Protein AF-A0A256WJE0-F1 (afdb_monomer)

Sequence (231 aa):
MKIINPLYDLAFKYLMANERLAKRALSVLLDQEILELSIGQQETLLSDEKRGLTLFRLDFKAIIKEADGTSKKVLIELQKSKYDMKSFFIEHLTHQSHIIQLRRLPELRQTRLEQFLSLFNQAWITSDKFILDLQDIPAEFKDMAKYLQGPTMDDDFRRRLEAEDELDTIFDKQEEKYLKQIEVAQQKEKEATKRETDLAIKFALRLRKLGFNLKDIAKETDLEIEVLKIL

Structure (mmCIF, N/CA/C/O backbon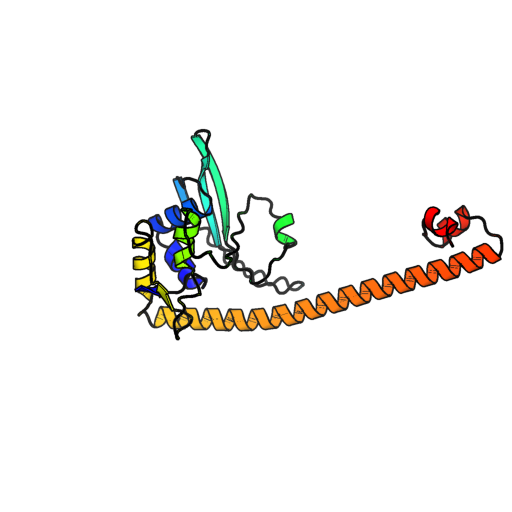e):
data_AF-A0A256WJE0-F1
#
_entry.id   AF-A0A256WJE0-F1
#
loop_
_atom_site.group_PDB
_atom_site.id
_atom_site.type_symbol
_atom_site.label_atom_id
_atom_site.label_alt_id
_atom_site.label_comp_id
_atom_site.label_asym_id
_atom_site.label_entity_id
_atom_site.label_seq_id
_atom_site.pdbx_PDB_ins_code
_atom_site.Cartn_x
_atom_site.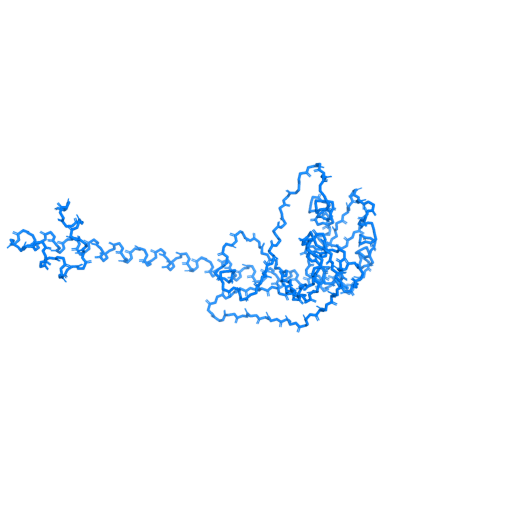Cartn_y
_atom_site.Cartn_z
_atom_site.occupancy
_atom_site.B_iso_or_equiv
_atom_site.auth_seq_id
_atom_site.auth_comp_id
_atom_site.auth_asym_id
_atom_site.auth_atom_id
_atom_site.pdbx_PDB_model_num
ATOM 1 N N . MET A 1 1 ? 3.894 -12.150 -19.246 1.00 93.56 1 MET A N 1
ATOM 2 C CA . MET A 1 1 ? 5.253 -11.609 -19.009 1.00 93.56 1 MET A CA 1
ATOM 3 C C . MET A 1 1 ? 5.483 -11.599 -17.517 1.00 93.56 1 MET A C 1
ATOM 5 O O . MET A 1 1 ? 4.696 -10.992 -16.802 1.00 93.56 1 MET A O 1
ATOM 9 N N . LYS A 1 2 ? 6.557 -12.253 -17.067 1.00 95.62 2 LYS A N 1
ATOM 10 C CA . LYS A 1 2 ? 6.865 -12.380 -15.642 1.00 95.62 2 LYS A CA 1
ATOM 11 C C . LYS A 1 2 ? 7.524 -11.116 -15.106 1.00 95.62 2 LYS A C 1
ATOM 13 O O . LYS A 1 2 ? 8.508 -10.661 -15.686 1.00 95.62 2 LYS A O 1
ATOM 18 N N . ILE A 1 3 ? 6.984 -10.586 -14.018 1.00 95.81 3 ILE A N 1
ATOM 19 C CA . ILE A 1 3 ? 7.516 -9.436 -13.284 1.00 95.81 3 ILE A CA 1
ATOM 20 C C . ILE A 1 3 ? 7.550 -9.748 -11.790 1.00 95.81 3 ILE A C 1
ATOM 22 O O . ILE A 1 3 ? 6.774 -10.587 -11.329 1.00 95.81 3 ILE A O 1
ATOM 26 N N . ILE A 1 4 ? 8.412 -9.067 -11.031 1.00 93.56 4 ILE A N 1
ATOM 27 C CA . ILE A 1 4 ? 8.298 -9.090 -9.568 1.00 93.56 4 ILE A CA 1
ATOM 28 C C . ILE A 1 4 ? 6.969 -8.454 -9.158 1.00 93.56 4 ILE A C 1
ATOM 30 O O . ILE A 1 4 ? 6.541 -7.474 -9.768 1.00 93.56 4 ILE A O 1
ATOM 34 N N . ASN A 1 5 ? 6.311 -9.021 -8.153 1.00 88.19 5 ASN A N 1
ATOM 35 C CA . ASN A 1 5 ? 5.003 -8.585 -7.690 1.00 88.19 5 ASN A CA 1
ATOM 36 C C . ASN A 1 5 ? 5.134 -7.236 -6.960 1.00 88.19 5 ASN A C 1
ATOM 38 O O . ASN A 1 5 ? 5.632 -7.210 -5.833 1.00 88.19 5 ASN A O 1
ATOM 42 N N . PRO A 1 6 ? 4.674 -6.115 -7.551 1.00 86.31 6 PRO A N 1
ATOM 43 C CA . PRO A 1 6 ? 4.867 -4.784 -6.981 1.00 86.31 6 PRO A CA 1
ATOM 44 C C . PRO A 1 6 ? 3.959 -4.511 -5.770 1.00 86.31 6 PRO A C 1
ATOM 46 O O . PRO A 1 6 ? 3.940 -3.393 -5.268 1.00 86.31 6 PRO A O 1
ATOM 49 N N . LEU A 1 7 ? 3.202 -5.509 -5.297 1.00 78.69 7 LEU A N 1
ATOM 50 C CA . LEU A 1 7 ? 2.490 -5.458 -4.017 1.00 78.69 7 LEU A CA 1
ATOM 51 C C . LEU A 1 7 ? 3.437 -5.604 -2.808 1.00 78.69 7 LEU A C 1
ATOM 53 O O . LEU A 1 7 ? 3.074 -5.212 -1.697 1.00 78.69 7 LEU A O 1
ATOM 57 N N . TYR A 1 8 ? 4.635 -6.155 -3.020 1.00 78.62 8 TYR A N 1
ATOM 58 C CA . TYR A 1 8 ? 5.706 -6.194 -2.023 1.00 78.62 8 TYR A CA 1
ATOM 59 C C . TYR A 1 8 ? 6.467 -4.865 -1.995 1.00 78.62 8 TYR A C 1
ATOM 61 O O . TYR A 1 8 ? 6.741 -4.277 -3.045 1.00 78.62 8 TYR A O 1
ATOM 69 N N . ASP A 1 9 ? 6.820 -4.403 -0.799 1.00 73.25 9 ASP A N 1
ATOM 70 C CA . ASP A 1 9 ? 7.474 -3.118 -0.560 1.00 73.25 9 ASP A CA 1
ATOM 71 C C . ASP A 1 9 ? 8.809 -3.037 -1.298 1.00 73.25 9 ASP A C 1
ATOM 73 O O . ASP A 1 9 ? 9.069 -2.062 -2.003 1.00 73.25 9 ASP A O 1
ATOM 77 N N . LEU A 1 10 ? 9.627 -4.091 -1.252 1.00 81.00 10 LEU A N 1
ATOM 78 C CA . LEU A 1 10 ? 10.903 -4.107 -1.961 1.00 81.00 10 LEU A CA 1
ATOM 79 C C . LEU A 1 10 ? 10.729 -3.993 -3.485 1.00 81.00 10 LEU A C 1
ATOM 81 O O . LEU A 1 10 ? 11.474 -3.267 -4.148 1.00 81.00 10 LEU A O 1
ATOM 85 N N . ALA A 1 11 ? 9.734 -4.678 -4.050 1.00 85.75 11 ALA A N 1
ATOM 86 C CA . ALA A 1 11 ? 9.425 -4.616 -5.478 1.00 85.75 11 ALA A CA 1
ATOM 87 C C . ALA A 1 11 ? 8.897 -3.237 -5.895 1.00 85.75 11 ALA A C 1
ATOM 89 O O . ALA A 1 11 ? 9.270 -2.705 -6.946 1.00 85.75 11 ALA A O 1
ATOM 90 N N . PHE A 1 12 ? 8.072 -2.625 -5.049 1.00 84.19 12 PHE A N 1
ATOM 91 C CA . PHE A 1 12 ? 7.570 -1.280 -5.267 1.00 84.19 12 PHE A CA 1
ATOM 92 C C . PHE A 1 12 ? 8.682 -0.223 -5.143 1.00 84.19 12 PHE A C 1
ATOM 94 O O . PHE A 1 12 ? 8.841 0.617 -6.030 1.00 84.19 12 PHE A O 1
ATOM 101 N N . LYS A 1 13 ? 9.527 -0.309 -4.108 1.00 80.44 13 LYS A N 1
ATOM 102 C CA . LYS A 1 13 ? 10.739 0.512 -3.939 1.00 80.44 13 LYS A CA 1
ATOM 103 C C . LYS A 1 13 ? 11.651 0.409 -5.153 1.00 80.44 13 LYS A C 1
ATOM 105 O O . LYS A 1 13 ? 12.162 1.425 -5.618 1.00 80.44 13 LYS A O 1
ATOM 110 N N . TYR A 1 14 ? 11.814 -0.794 -5.704 1.00 87.75 14 TYR A N 1
ATOM 111 C CA . TYR A 1 14 ? 12.593 -0.997 -6.918 1.00 87.75 14 TYR A CA 1
ATOM 112 C C . TYR A 1 14 ? 12.033 -0.183 -8.091 1.00 87.75 14 TYR A C 1
ATOM 114 O O . TYR A 1 14 ? 12.800 0.560 -8.703 1.00 87.75 14 TYR A O 1
ATOM 122 N N . LEU A 1 15 ? 10.715 -0.243 -8.354 1.00 88.56 15 LEU A N 1
ATOM 123 C CA . LEU A 1 15 ? 10.041 0.584 -9.371 1.00 88.56 15 LEU A CA 1
ATOM 124 C C . LEU A 1 15 ? 10.283 2.082 -9.142 1.00 88.56 15 LEU A C 1
ATOM 126 O O . LEU A 1 15 ? 10.633 2.804 -10.078 1.00 88.56 15 LEU A O 1
ATOM 130 N N . MET A 1 16 ? 10.120 2.528 -7.897 1.00 84.19 16 MET A N 1
ATOM 131 C CA . MET A 1 16 ? 10.227 3.933 -7.504 1.00 84.19 16 MET A CA 1
ATOM 132 C C . MET A 1 16 ? 11.665 4.467 -7.490 1.00 84.19 16 MET A C 1
ATOM 134 O O . MET A 1 16 ? 11.863 5.679 -7.554 1.00 84.19 16 MET A O 1
ATOM 138 N N . ALA A 1 17 ? 12.675 3.593 -7.467 1.00 86.62 17 ALA A N 1
ATOM 139 C CA . ALA A 1 17 ? 14.080 3.988 -7.561 1.00 86.62 17 ALA A CA 1
ATOM 140 C C . ALA A 1 17 ? 14.440 4.572 -8.940 1.00 86.62 17 ALA A C 1
ATOM 142 O O . ALA A 1 17 ? 15.417 5.308 -9.072 1.00 86.62 17 ALA A O 1
ATOM 143 N N . ASN A 1 18 ? 13.653 4.271 -9.979 1.00 91.38 18 ASN A N 1
ATOM 144 C CA . ASN A 1 18 ? 13.814 4.882 -11.291 1.00 91.38 18 ASN A CA 1
ATOM 145 C C . ASN A 1 18 ? 12.981 6.165 -11.379 1.00 91.38 18 ASN A C 1
ATOM 147 O O . ASN A 1 18 ? 11.768 6.096 -11.566 1.00 91.38 18 ASN A O 1
ATOM 151 N N . GLU A 1 19 ? 13.627 7.334 -11.313 1.00 88.50 19 GLU A N 1
ATOM 152 C CA . GLU A 1 19 ? 12.946 8.641 -11.273 1.00 88.50 19 GLU A CA 1
ATOM 153 C C . GLU A 1 19 ? 11.922 8.824 -12.408 1.00 88.50 19 GLU A C 1
ATOM 155 O O . GLU A 1 19 ? 10.807 9.299 -12.180 1.00 88.50 19 GLU A O 1
ATOM 160 N N . ARG A 1 20 ? 12.262 8.400 -13.633 1.00 92.12 20 ARG A N 1
ATOM 161 C CA . ARG A 1 20 ? 11.373 8.526 -14.797 1.00 92.12 20 ARG A CA 1
ATOM 162 C C . ARG A 1 20 ? 10.102 7.697 -14.623 1.00 92.12 20 ARG A C 1
ATOM 164 O O . ARG A 1 20 ? 9.013 8.161 -14.958 1.00 92.12 20 ARG A O 1
ATOM 171 N N . LEU A 1 21 ? 10.238 6.463 -14.140 1.00 93.06 21 LEU A N 1
ATOM 172 C CA . LEU A 1 21 ? 9.099 5.573 -13.910 1.00 93.06 21 LEU A CA 1
ATOM 173 C C . LEU A 1 21 ? 8.299 6.015 -12.684 1.00 93.06 21 LEU A C 1
ATOM 175 O O . LEU A 1 21 ? 7.075 6.033 -12.746 1.00 93.06 21 LEU A O 1
ATOM 179 N N . ALA A 1 22 ? 8.974 6.462 -11.628 1.00 87.31 22 ALA A N 1
ATOM 180 C CA . ALA A 1 22 ? 8.367 6.964 -10.404 1.00 87.31 22 ALA A CA 1
ATOM 181 C C . ALA A 1 22 ? 7.483 8.193 -10.656 1.00 87.31 22 ALA A C 1
ATOM 183 O O 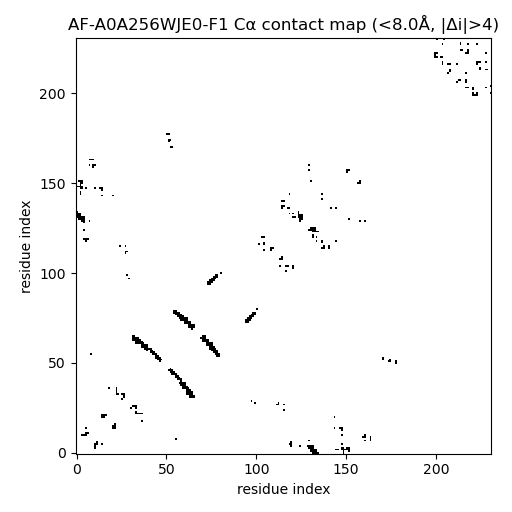. ALA A 1 22 ? 6.320 8.198 -10.260 1.00 87.31 22 ALA A O 1
ATOM 184 N N . LYS A 1 23 ? 7.976 9.204 -11.393 1.00 88.19 23 LYS A N 1
ATOM 185 C CA . LYS A 1 23 ? 7.169 10.378 -11.784 1.00 88.19 23 LYS A CA 1
ATOM 186 C C . LYS A 1 23 ? 5.918 9.972 -12.555 1.00 88.19 23 LYS A C 1
ATOM 188 O O . LYS A 1 23 ? 4.840 10.500 -12.305 1.00 88.19 23 LYS A O 1
ATOM 193 N N . ARG A 1 24 ? 6.045 9.013 -13.475 1.00 90.62 24 ARG A N 1
ATOM 194 C CA . ARG A 1 24 ? 4.912 8.517 -14.266 1.00 90.62 24 ARG A CA 1
ATOM 195 C C . ARG A 1 24 ? 3.916 7.724 -13.424 1.00 90.62 24 ARG A C 1
ATOM 197 O O . ARG A 1 24 ? 2.722 7.938 -13.579 1.00 90.62 24 ARG A O 1
ATOM 204 N N . ALA A 1 25 ? 4.389 6.852 -12.538 1.00 85.81 25 ALA A N 1
ATOM 205 C CA . ALA A 1 25 ? 3.539 6.098 -11.623 1.00 85.81 25 ALA A CA 1
ATOM 206 C C . ALA A 1 25 ? 2.755 7.052 -10.711 1.00 85.81 25 ALA A C 1
ATOM 208 O O . ALA A 1 25 ? 1.530 7.005 -10.683 1.00 85.81 25 ALA A O 1
ATOM 209 N N . LEU A 1 26 ? 3.440 7.994 -10.057 1.00 81.88 26 LEU A N 1
ATOM 210 C CA . LEU A 1 26 ? 2.807 8.995 -9.193 1.00 81.88 26 LEU A CA 1
ATOM 211 C C . LEU A 1 26 ? 1.867 9.923 -9.961 1.00 81.88 26 LEU A C 1
ATOM 213 O O . LEU A 1 26 ? 0.813 10.270 -9.443 1.00 81.88 26 LEU A O 1
ATOM 217 N N . SER A 1 27 ? 2.199 10.277 -11.204 1.00 83.88 27 SER A N 1
ATOM 218 C CA . SER A 1 27 ? 1.307 11.066 -12.056 1.00 83.88 27 SER A CA 1
ATOM 219 C C . SER A 1 27 ? -0.027 10.365 -12.300 1.00 83.88 27 SER A C 1
ATOM 221 O O . SER A 1 27 ? -1.068 11.010 -12.271 1.00 83.88 27 SER A O 1
ATOM 223 N N . VAL A 1 28 ? -0.005 9.047 -12.515 1.00 83.19 28 VAL A N 1
ATOM 224 C CA . VAL A 1 28 ? -1.229 8.255 -12.692 1.00 83.19 28 VAL A CA 1
ATOM 225 C C . VAL A 1 28 ? -1.986 8.095 -11.378 1.00 83.19 28 VAL A C 1
ATOM 227 O O . VAL A 1 28 ? -3.208 8.184 -11.365 1.00 83.19 28 VAL A O 1
ATOM 230 N N . LEU A 1 29 ? -1.268 7.870 -10.278 1.00 75.50 29 LEU A N 1
ATOM 231 C CA . LEU A 1 29 ? -1.854 7.688 -8.952 1.00 75.50 29 LEU A CA 1
ATOM 232 C C . LEU A 1 29 ? -2.518 8.963 -8.408 1.00 75.50 29 LEU A C 1
ATOM 234 O O . LEU A 1 29 ? -3.527 8.869 -7.716 1.00 75.50 29 LEU A O 1
ATOM 238 N N . LEU A 1 30 ? -1.954 10.134 -8.712 1.00 71.38 30 LEU A N 1
ATOM 239 C CA . LEU A 1 30 ? -2.478 11.434 -8.288 1.00 71.38 30 LEU A CA 1
ATOM 240 C C . LEU A 1 30 ? -3.390 12.094 -9.323 1.00 71.38 30 LEU A C 1
ATOM 242 O O . LEU A 1 30 ? -4.033 13.085 -8.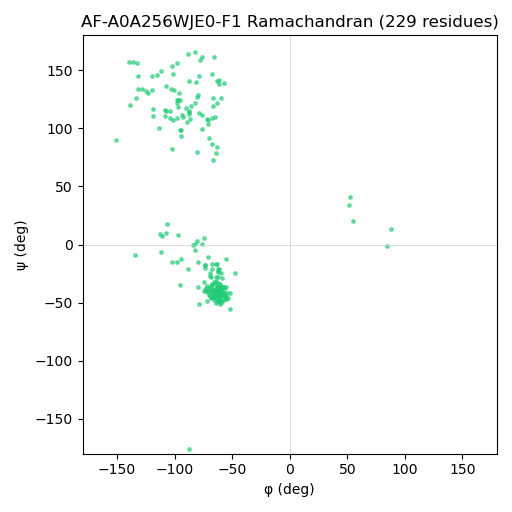999 1.00 71.38 30 LEU A O 1
ATOM 246 N N . ASP A 1 31 ? -3.411 11.586 -10.556 1.00 76.31 31 ASP A N 1
ATOM 247 C CA . ASP A 1 31 ? -4.023 12.247 -11.713 1.00 76.31 31 ASP A CA 1
ATOM 248 C C . ASP A 1 31 ? -3.526 13.698 -11.903 1.00 76.31 31 ASP A C 1
ATOM 250 O O . ASP A 1 31 ? -4.289 14.626 -12.161 1.00 76.31 31 ASP A O 1
ATOM 254 N N . GLN A 1 32 ? -2.219 13.915 -11.708 1.00 75.88 32 GLN A N 1
ATOM 255 C CA . GLN A 1 32 ? -1.551 15.224 -11.795 1.00 75.88 32 GLN A CA 1
ATOM 256 C C . GLN A 1 32 ? -0.184 15.093 -12.485 1.00 75.88 32 GLN A C 1
ATOM 258 O O . GLN A 1 32 ? 0.424 14.021 -12.505 1.00 75.88 32 GLN A O 1
ATOM 263 N N . GLU A 1 33 ? 0.342 16.178 -13.056 1.00 78.38 33 GLU A N 1
ATOM 264 C CA . GLU A 1 33 ? 1.696 16.192 -13.629 1.00 78.38 33 GLU A CA 1
ATOM 265 C C . GLU A 1 33 ? 2.743 16.382 -12.518 1.00 78.38 33 GLU A C 1
ATOM 267 O O . GLU A 1 33 ? 2.657 17.332 -11.738 1.00 78.38 33 GLU A O 1
ATOM 272 N N . ILE A 1 34 ? 3.743 15.493 -12.451 1.00 82.38 34 ILE A N 1
ATOM 273 C CA . ILE A 1 34 ? 4.856 15.585 -11.492 1.00 82.38 34 ILE A CA 1
ATOM 274 C C . ILE A 1 34 ? 6.035 16.312 -12.149 1.00 82.38 34 ILE A C 1
ATOM 276 O O . ILE A 1 34 ? 6.691 15.757 -13.032 1.00 82.38 34 ILE A O 1
ATOM 280 N N . LEU A 1 35 ? 6.339 17.525 -11.690 1.00 81.06 35 LEU A N 1
ATOM 281 C CA . LEU A 1 35 ? 7.455 18.339 -12.183 1.00 81.06 35 LEU A CA 1
ATOM 282 C C . LEU A 1 35 ? 8.786 17.871 -11.575 1.00 81.06 35 LEU A C 1
ATOM 284 O O . LEU A 1 35 ? 9.748 17.541 -12.275 1.00 81.06 35 LEU A O 1
ATOM 288 N N . GLU A 1 36 ? 8.815 17.755 -10.249 1.00 80.44 36 GLU A N 1
ATOM 289 C CA . GLU A 1 36 ? 9.988 17.329 -9.486 1.00 80.44 36 GLU A CA 1
ATOM 290 C C . GLU A 1 36 ? 9.603 16.243 -8.489 1.00 80.44 36 GLU A C 1
ATOM 292 O O . GLU A 1 36 ? 8.506 16.260 -7.928 1.00 80.44 36 GLU A O 1
ATOM 297 N N . LEU A 1 37 ? 10.515 15.299 -8.268 1.00 80.44 37 LEU A N 1
ATOM 298 C CA . LEU A 1 37 ? 10.342 14.216 -7.312 1.00 80.44 37 LEU A CA 1
ATOM 299 C C . LEU A 1 37 ? 11.611 14.084 -6.476 1.00 80.44 37 LEU A C 1
ATOM 301 O O . LEU A 1 37 ? 12.701 13.925 -7.015 1.00 80.44 37 LEU A O 1
ATOM 305 N N . SER A 1 38 ? 11.454 14.123 -5.158 1.00 72.69 38 SER A N 1
ATOM 306 C CA . SER A 1 38 ? 12.517 13.847 -4.196 1.00 72.69 38 SER A CA 1
ATOM 307 C C . SER A 1 38 ? 12.064 12.739 -3.252 1.00 72.69 38 SER A C 1
ATOM 309 O O . SER A 1 38 ? 10.942 12.762 -2.745 1.00 72.69 38 SER A O 1
ATOM 311 N N . ILE A 1 39 ? 12.928 11.747 -3.052 1.00 67.50 39 ILE A N 1
ATOM 312 C CA . ILE A 1 39 ? 12.668 10.617 -2.158 1.00 67.50 39 ILE A CA 1
ATOM 313 C C . ILE A 1 39 ? 13.129 11.038 -0.763 1.00 67.50 39 ILE A C 1
ATOM 315 O O . ILE A 1 39 ? 14.316 11.293 -0.555 1.00 67.50 39 ILE A O 1
ATOM 319 N N . GLY A 1 40 ? 12.197 11.152 0.182 1.00 58.06 40 GLY A N 1
ATOM 320 C CA . GLY A 1 40 ? 12.541 11.327 1.585 1.00 58.06 40 GLY A CA 1
ATOM 321 C C . GLY A 1 40 ? 12.936 9.972 2.156 1.00 58.06 40 GLY A C 1
ATOM 322 O O . GLY A 1 40 ? 12.101 9.078 2.244 1.00 58.06 40 GLY A O 1
ATOM 323 N N . GLN A 1 41 ? 14.202 9.778 2.526 1.00 50.69 41 GLN A N 1
ATOM 324 C CA . GLN A 1 41 ? 14.551 8.626 3.356 1.00 50.69 41 GLN A CA 1
ATOM 325 C C . GLN A 1 41 ? 13.990 8.856 4.760 1.00 50.69 41 GLN A C 1
ATOM 327 O O . GLN A 1 41 ? 14.529 9.665 5.512 1.00 50.69 41 GLN A O 1
ATOM 332 N N . GLN A 1 42 ? 12.930 8.135 5.117 1.00 49.12 42 GLN A N 1
ATOM 333 C CA . GLN A 1 42 ? 12.567 7.910 6.511 1.00 49.12 42 GLN A CA 1
ATOM 334 C C . GLN A 1 42 ? 11.846 6.567 6.654 1.00 49.12 42 GLN A C 1
ATOM 336 O O . GLN A 1 42 ? 10.626 6.470 6.584 1.00 49.12 42 GLN A O 1
ATOM 341 N N . GLU A 1 43 ? 12.622 5.510 6.897 1.00 46.50 43 GLU A N 1
ATOM 342 C CA . GLU A 1 43 ? 12.091 4.300 7.522 1.00 46.50 43 GLU A CA 1
ATOM 343 C C . GLU A 1 43 ? 11.786 4.648 8.977 1.00 46.50 43 GLU A C 1
ATOM 345 O O . GLU A 1 43 ? 12.660 4.591 9.840 1.00 46.50 43 GLU A O 1
ATOM 350 N N . THR A 1 44 ? 10.557 5.075 9.261 1.00 42.53 44 THR A N 1
ATOM 351 C CA . THR A 1 44 ? 10.119 5.142 10.653 1.00 42.53 44 THR A CA 1
ATOM 352 C C . THR A 1 44 ? 9.392 3.848 10.968 1.00 42.53 44 THR A C 1
ATOM 354 O O . THR A 1 44 ? 8.193 3.722 10.736 1.00 42.53 44 THR A O 1
ATOM 357 N N . LEU A 1 45 ? 10.135 2.881 11.507 1.00 41.69 45 LEU A N 1
ATOM 358 C CA . LEU A 1 45 ? 9.566 1.800 12.306 1.00 41.69 45 LEU A CA 1
ATOM 359 C C . LEU A 1 45 ? 8.943 2.441 13.552 1.00 41.69 45 LEU A C 1
ATOM 361 O O . LEU A 1 45 ? 9.580 2.556 14.595 1.00 41.69 45 LEU A O 1
ATOM 365 N N . LEU A 1 46 ? 7.710 2.934 13.436 1.00 37.59 46 LEU A N 1
ATOM 366 C CA . LEU A 1 46 ? 6.936 3.336 14.604 1.00 37.59 46 LEU A CA 1
ATOM 367 C C . LEU A 1 46 ? 6.329 2.082 15.214 1.00 37.59 46 LEU A C 1
ATOM 369 O O . LEU A 1 46 ? 5.150 1.792 15.046 1.00 37.59 46 LEU A O 1
ATOM 373 N N . SER A 1 47 ? 7.141 1.350 15.967 1.00 40.62 47 SER A N 1
ATOM 374 C CA . SER A 1 47 ? 6.618 0.514 17.036 1.00 40.62 47 SER A CA 1
ATOM 375 C C . SER A 1 47 ? 6.063 1.450 18.111 1.00 40.62 47 SER A C 1
ATOM 377 O O . SER A 1 47 ? 6.774 1.851 19.028 1.00 40.62 47 SER A O 1
ATOM 379 N N . ASP A 1 48 ? 4.806 1.871 17.969 1.00 41.31 48 ASP A N 1
ATOM 380 C CA . ASP A 1 48 ? 4.085 2.473 19.087 1.00 41.31 48 ASP A CA 1
ATOM 381 C C . ASP A 1 48 ? 3.912 1.377 20.148 1.00 41.31 48 ASP A C 1
ATOM 383 O O . ASP A 1 48 ? 3.158 0.420 19.940 1.00 41.31 48 ASP A O 1
ATOM 387 N N . GLU A 1 49 ? 4.621 1.503 21.276 1.00 40.19 49 GLU A N 1
ATOM 388 C CA . GLU A 1 49 ? 4.558 0.582 22.421 1.00 40.19 49 GLU A CA 1
ATOM 389 C C . GLU A 1 49 ? 3.126 0.401 22.967 1.00 40.19 49 GLU A C 1
ATOM 391 O O . GLU A 1 49 ? 2.869 -0.535 23.724 1.00 40.19 49 GLU A O 1
ATOM 396 N N . LYS A 1 50 ? 2.166 1.249 22.562 1.00 39.22 50 LYS A N 1
ATOM 397 C CA . LYS A 1 50 ? 0.739 1.106 22.889 1.00 39.22 50 LYS A CA 1
ATOM 398 C C . LYS A 1 50 ? -0.139 0.548 21.767 1.00 39.22 50 LYS A C 1
ATOM 400 O O . LYS A 1 50 ? -1.283 0.197 22.059 1.00 39.22 50 LYS A O 1
ATOM 405 N N . ARG A 1 51 ? 0.318 0.500 20.508 1.00 41.62 51 ARG A N 1
ATOM 406 C CA . ARG A 1 51 ? -0.558 0.206 19.350 1.00 41.62 51 ARG A CA 1
ATOM 407 C C . ARG A 1 51 ? -0.028 -0.795 18.325 1.00 41.62 51 ARG A C 1
ATOM 409 O O . ARG A 1 51 ? -0.829 -1.215 17.504 1.00 41.62 51 ARG A O 1
ATOM 416 N N . GLY A 1 52 ? 1.233 -1.231 18.384 1.00 35.72 52 GLY A N 1
ATOM 417 C CA . GLY A 1 52 ? 1.701 -2.430 17.663 1.00 35.72 52 GLY A CA 1
ATOM 418 C C . GLY A 1 52 ? 1.379 -2.486 16.159 1.00 35.72 52 GLY A C 1
ATOM 419 O O . GLY A 1 52 ? 1.100 -3.566 15.647 1.00 35.72 52 GLY A O 1
ATOM 420 N N . LEU A 1 53 ? 1.370 -1.339 15.470 1.00 38.91 53 LEU A N 1
ATOM 421 C CA . LEU A 1 53 ? 1.105 -1.232 14.032 1.00 38.91 53 LEU A CA 1
ATOM 422 C C . LEU A 1 53 ? 2.429 -1.188 13.264 1.00 38.91 53 LEU A C 1
ATOM 424 O O . LEU A 1 53 ? 3.284 -0.360 13.570 1.00 38.91 53 LEU A O 1
ATOM 428 N N . THR A 1 54 ? 2.570 -2.010 12.224 1.00 37.53 54 THR A N 1
ATOM 429 C CA . THR A 1 54 ? 3.693 -1.910 11.278 1.00 37.53 54 THR A CA 1
ATOM 430 C C . THR A 1 54 ? 3.259 -1.078 10.084 1.00 37.53 54 THR A C 1
ATOM 432 O O . THR A 1 54 ? 2.573 -1.556 9.184 1.00 37.53 54 THR A O 1
ATOM 435 N N . LEU A 1 55 ? 3.624 0.203 10.099 1.00 40.56 55 LEU A N 1
ATOM 436 C CA . LEU A 1 55 ? 3.355 1.127 9.005 1.00 40.56 55 LEU A CA 1
ATOM 437 C C . LEU A 1 55 ? 4.594 1.244 8.115 1.00 40.56 55 LEU A C 1
ATOM 439 O O . LEU A 1 55 ? 5.581 1.870 8.498 1.00 40.56 55 LEU A O 1
ATOM 443 N N . PHE A 1 56 ? 4.527 0.686 6.907 1.00 41.00 56 PHE A N 1
ATOM 444 C CA . PHE A 1 56 ? 5.489 1.015 5.859 1.00 41.00 56 PHE A CA 1
ATOM 445 C C . PHE A 1 56 ? 5.128 2.381 5.286 1.00 41.00 56 PHE A C 1
ATOM 447 O O . PHE A 1 56 ? 4.076 2.544 4.667 1.00 41.00 56 PHE A O 1
ATOM 454 N N . ARG A 1 57 ? 5.987 3.367 5.552 1.00 48.50 57 ARG A N 1
ATOM 455 C CA . ARG A 1 57 ? 5.837 4.747 5.097 1.00 48.50 57 ARG A CA 1
ATOM 456 C C . ARG A 1 57 ? 6.868 5.023 4.009 1.00 48.50 57 ARG A C 1
ATOM 458 O O . ARG A 1 57 ? 8.065 5.072 4.283 1.00 48.50 57 ARG A O 1
ATOM 465 N N . LEU A 1 58 ? 6.404 5.187 2.774 1.00 51.97 58 LEU A N 1
ATOM 466 C CA . LEU A 1 58 ? 7.216 5.744 1.694 1.00 51.97 58 LEU A CA 1
ATOM 467 C C . LEU A 1 58 ? 6.827 7.203 1.497 1.00 51.97 58 LEU A C 1
ATOM 469 O O . LEU A 1 58 ? 5.755 7.481 0.960 1.00 51.97 58 LEU A O 1
ATOM 473 N N . ASP A 1 59 ? 7.709 8.104 1.925 1.00 58.09 59 ASP A N 1
ATOM 474 C CA . ASP A 1 59 ? 7.518 9.543 1.792 1.00 58.09 59 ASP A CA 1
ATOM 475 C C . ASP A 1 59 ? 8.163 10.045 0.499 1.00 58.09 59 ASP A C 1
ATOM 477 O O . ASP A 1 59 ? 9.388 10.142 0.359 1.00 58.09 59 ASP A O 1
ATOM 481 N N . PHE A 1 60 ? 7.325 10.424 -0.457 1.00 66.19 60 PHE A N 1
ATOM 482 C CA . PHE A 1 60 ? 7.763 11.175 -1.621 1.00 66.19 60 PHE A CA 1
ATOM 483 C C . PHE A 1 60 ? 7.423 12.633 -1.424 1.00 66.19 60 PHE A C 1
ATOM 485 O O . PHE A 1 60 ? 6.296 12.994 -1.105 1.00 66.19 60 PHE A O 1
ATOM 492 N N . LYS A 1 61 ? 8.383 13.500 -1.694 1.00 65.94 61 LYS A N 1
ATOM 493 C CA . LYS A 1 61 ? 8.128 14.923 -1.806 1.00 65.94 61 LYS A CA 1
ATOM 494 C C . LYS A 1 61 ? 8.129 15.269 -3.280 1.00 65.94 61 LYS A C 1
ATOM 496 O O . LYS A 1 61 ? 9.175 15.239 -3.930 1.00 65.94 61 LYS A O 1
ATOM 501 N N . ALA A 1 62 ? 6.948 15.573 -3.793 1.00 68.69 62 ALA A N 1
ATOM 502 C CA . ALA A 1 62 ? 6.736 15.906 -5.187 1.00 68.69 62 ALA A CA 1
ATOM 503 C C . ALA A 1 62 ? 6.345 17.377 -5.336 1.00 68.69 62 ALA A C 1
ATOM 505 O O . ALA A 1 62 ? 5.711 17.963 -4.459 1.00 68.69 62 ALA A O 1
ATOM 506 N N . ILE A 1 63 ? 6.723 17.976 -6.459 1.00 70.25 63 ILE A N 1
ATOM 507 C CA . ILE A 1 63 ? 6.139 19.231 -6.925 1.00 70.25 63 ILE A CA 1
ATOM 508 C C . ILE A 1 63 ? 5.201 18.869 -8.066 1.00 70.25 63 ILE A C 1
ATOM 510 O O . ILE A 1 63 ? 5.651 18.361 -9.093 1.00 70.25 63 ILE A O 1
ATOM 514 N N . ILE A 1 64 ? 3.909 19.104 -7.864 1.00 75.06 64 ILE A N 1
ATOM 515 C CA . ILE A 1 64 ? 2.865 18.859 -8.857 1.00 75.06 64 ILE A CA 1
ATOM 516 C C . ILE A 1 64 ? 2.443 20.165 -9.514 1.00 75.06 64 ILE A C 1
ATOM 518 O O . ILE A 1 64 ? 2.567 21.234 -8.913 1.00 75.06 64 ILE A O 1
ATOM 522 N N . LYS A 1 65 ? 1.948 20.072 -10.743 1.00 70.19 65 LYS A N 1
ATOM 523 C CA . LYS A 1 65 ? 1.334 21.190 -11.457 1.00 70.19 65 LYS A CA 1
ATOM 524 C C . LYS A 1 65 ? -0.183 21.114 -11.315 1.00 70.19 65 LYS A C 1
ATOM 526 O O . LYS A 1 65 ? -0.768 20.112 -11.714 1.00 70.19 65 LYS A O 1
ATOM 531 N N . GLU A 1 66 ? -0.793 22.160 -10.768 1.00 71.81 66 GLU A N 1
ATOM 532 C CA . GLU A 1 66 ? -2.245 22.259 -10.609 1.00 71.81 66 GLU A CA 1
ATOM 533 C C . GLU A 1 66 ? -2.925 22.726 -11.912 1.00 71.81 66 GLU A C 1
ATOM 535 O O . GLU A 1 66 ? -2.284 23.206 -12.853 1.00 71.81 66 GLU A O 1
ATOM 540 N N . ALA A 1 67 ? -4.252 22.577 -11.979 1.00 68.94 67 ALA A N 1
ATOM 541 C CA . ALA A 1 67 ? -5.052 22.912 -13.162 1.00 68.94 67 ALA A CA 1
ATOM 542 C C . ALA A 1 67 ? -4.998 24.404 -13.548 1.00 68.94 67 ALA A C 1
ATOM 544 O O . ALA A 1 67 ? -5.211 24.748 -14.709 1.00 68.94 67 ALA A O 1
ATOM 545 N N . ASP A 1 68 ? -4.690 25.283 -12.592 1.00 74.56 68 ASP A N 1
ATOM 546 C CA . ASP A 1 68 ? -4.494 26.721 -12.802 1.00 74.56 68 ASP A CA 1
ATOM 547 C C . ASP A 1 68 ? -3.077 27.079 -13.302 1.00 74.56 68 ASP A C 1
ATOM 549 O O . ASP A 1 68 ? -2.771 28.246 -13.548 1.00 74.56 68 ASP A O 1
ATOM 553 N N . GLY A 1 69 ? -2.214 26.073 -13.486 1.00 74.56 69 GLY A N 1
ATOM 554 C CA . GLY A 1 69 ? -0.832 26.223 -13.927 1.00 74.56 69 GLY A CA 1
ATOM 555 C C . GLY A 1 69 ? 0.160 26.538 -12.808 1.00 74.56 69 GLY A C 1
ATOM 556 O O . GLY A 1 69 ? 1.357 26.637 -13.093 1.00 74.56 69 GLY A O 1
ATOM 557 N N . THR A 1 70 ? -0.289 26.674 -11.557 1.00 75.38 70 THR A N 1
ATOM 558 C CA . THR A 1 70 ? 0.602 26.860 -10.410 1.00 75.38 70 THR A CA 1
ATOM 559 C C . THR A 1 70 ? 1.279 25.553 -10.005 1.00 75.38 70 THR A C 1
ATOM 561 O O . THR A 1 70 ? 0.879 24.457 -10.406 1.00 75.38 70 THR A O 1
ATOM 564 N N . SER A 1 71 ? 2.370 25.661 -9.245 1.00 70.38 71 SER A N 1
ATOM 565 C CA . SER A 1 71 ? 3.082 24.506 -8.712 1.00 70.38 71 SER A CA 1
ATOM 566 C C . SER A 1 71 ? 2.855 24.378 -7.213 1.00 70.38 71 SER A C 1
ATOM 568 O O . SER A 1 71 ? 2.939 25.349 -6.457 1.00 70.38 71 SER A O 1
ATOM 570 N N . LYS A 1 72 ? 2.601 23.149 -6.769 1.00 68.00 72 LYS A N 1
ATOM 571 C CA . LYS A 1 72 ? 2.358 22.835 -5.366 1.00 68.00 72 LYS A CA 1
ATOM 572 C C . LYS A 1 72 ? 3.250 21.704 -4.911 1.00 68.00 72 LYS A C 1
ATOM 574 O O . LYS A 1 72 ? 3.392 20.677 -5.565 1.00 68.00 72 LYS A O 1
ATOM 579 N N . LYS A 1 73 ? 3.851 21.893 -3.744 1.00 60.75 73 LYS A N 1
ATOM 580 C CA . LYS A 1 73 ? 4.626 20.857 -3.072 1.00 60.75 73 LYS A CA 1
ATOM 581 C C . LYS A 1 73 ? 3.673 19.948 -2.304 1.00 60.75 73 LYS A C 1
ATOM 583 O O . LYS A 1 73 ? 2.962 20.422 -1.422 1.00 60.75 73 LYS A O 1
ATOM 588 N N . VAL A 1 74 ? 3.690 18.663 -2.623 1.00 58.53 74 VAL A N 1
ATOM 589 C CA . VAL A 1 74 ? 2.900 17.629 -1.952 1.00 58.53 74 VAL A CA 1
ATOM 590 C C . VAL A 1 74 ? 3.822 16.584 -1.344 1.00 58.53 74 VAL A C 1
ATOM 592 O O . VAL A 1 74 ? 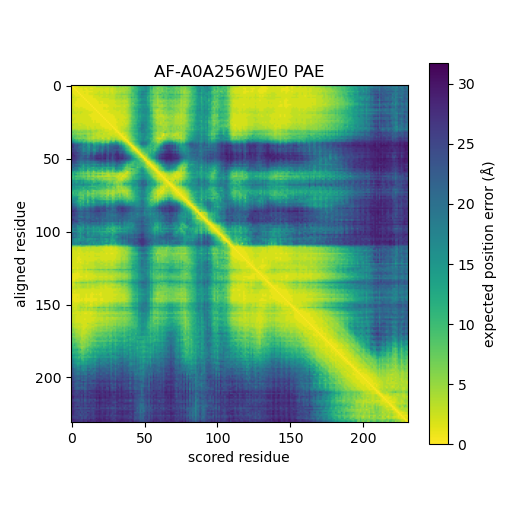4.886 16.272 -1.886 1.00 58.53 74 VAL A O 1
ATOM 595 N N . LEU A 1 75 ? 3.412 16.069 -0.192 1.00 51.81 75 LEU A N 1
ATOM 596 C CA . LEU A 1 75 ? 3.983 14.866 0.390 1.00 51.81 75 LEU A CA 1
ATOM 597 C C . LEU A 1 75 ? 3.051 13.715 0.025 1.00 51.81 75 LEU A C 1
ATOM 599 O O . LEU A 1 75 ? 1.849 13.795 0.255 1.00 51.81 75 LEU A O 1
ATOM 603 N N . ILE A 1 76 ? 3.595 12.688 -0.608 1.00 59.22 76 ILE A N 1
ATOM 604 C CA . ILE A 1 76 ? 2.860 11.499 -1.011 1.00 59.22 76 ILE A CA 1
ATOM 605 C C . ILE A 1 76 ? 3.334 10.394 -0.095 1.00 59.22 76 ILE A C 1
ATOM 607 O O . ILE A 1 76 ? 4.507 10.027 -0.122 1.00 59.22 76 ILE A O 1
ATOM 611 N N . GLU A 1 77 ? 2.406 9.893 0.701 1.00 56.53 77 GLU A N 1
ATOM 612 C CA . GLU A 1 77 ? 2.633 8.800 1.628 1.00 56.53 77 GLU A CA 1
ATOM 613 C C . GLU A 1 77 ? 1.926 7.581 1.057 1.00 56.53 77 GLU A C 1
ATOM 615 O O . GLU A 1 77 ? 0.702 7.575 0.916 1.00 56.53 77 GLU A O 1
ATOM 620 N N . LEU A 1 78 ? 2.693 6.563 0.680 1.00 55.38 78 LEU A N 1
ATOM 621 C CA . LEU A 1 78 ? 2.115 5.295 0.250 1.00 55.38 78 LEU A CA 1
ATOM 622 C C . LEU A 1 78 ? 2.111 4.330 1.428 1.00 55.38 78 LEU A C 1
ATOM 624 O O . LEU A 1 78 ? 3.153 4.072 2.026 1.00 55.38 78 LEU A O 1
ATOM 628 N N . GLN A 1 79 ? 0.921 3.817 1.740 1.00 51.94 79 GLN A N 1
ATOM 629 C CA . GLN A 1 79 ? 0.676 2.884 2.832 1.00 51.94 79 GLN A CA 1
ATOM 630 C C . GLN A 1 79 ? 0.112 1.569 2.286 1.00 51.94 79 GLN A C 1
ATOM 632 O O . GLN A 1 79 ? -0.858 1.562 1.527 1.00 51.94 79 GLN A O 1
ATOM 637 N N . LYS A 1 80 ? 0.672 0.447 2.747 1.00 49.84 80 LYS A N 1
ATOM 638 C CA . LYS A 1 80 ? 0.086 -0.892 2.606 1.00 49.84 80 LYS A CA 1
ATOM 639 C C . LYS A 1 80 ? -0.798 -1.148 3.834 1.00 49.84 80 LYS A C 1
ATOM 641 O O . LYS A 1 80 ? -0.295 -1.154 4.953 1.00 49.84 80 LYS A O 1
ATOM 646 N N . SER A 1 81 ? -2.108 -1.340 3.662 1.00 43.44 81 SER A N 1
ATOM 647 C CA . SER A 1 81 ? -2.989 -1.850 4.727 1.00 43.44 81 SER A CA 1
ATOM 648 C C . SER A 1 81 ? -3.870 -2.979 4.194 1.00 43.44 81 SER A C 1
ATOM 650 O O . SER A 1 81 ? -4.445 -2.869 3.112 1.00 43.44 81 SER A O 1
ATOM 652 N N . LYS A 1 82 ? -3.979 -4.081 4.948 1.00 38.38 82 LYS A N 1
ATOM 653 C CA . LYS A 1 82 ? -4.858 -5.221 4.610 1.00 38.38 82 LYS A CA 1
ATOM 654 C C . LYS A 1 82 ? -6.324 -4.982 4.973 1.00 38.38 82 LYS A C 1
ATOM 656 O O . LYS A 1 82 ? -7.199 -5.694 4.490 1.00 38.38 82 LYS A O 1
ATOM 661 N N . TYR A 1 83 ? -6.588 -3.975 5.799 1.00 39.72 83 TYR A N 1
ATOM 662 C CA . TYR A 1 83 ? -7.916 -3.637 6.292 1.00 39.72 83 TYR A CA 1
ATOM 663 C C . TYR A 1 83 ? -8.353 -2.259 5.786 1.00 39.72 83 TYR A C 1
ATOM 665 O O . TYR A 1 83 ? -7.533 -1.339 5.673 1.00 39.72 83 TYR A O 1
ATOM 673 N N . ASP A 1 84 ? -9.660 -2.116 5.537 1.00 39.06 84 ASP A N 1
ATOM 674 C CA . ASP A 1 84 ? -10.359 -0.834 5.402 1.00 39.06 84 ASP A CA 1
ATOM 675 C C . ASP A 1 84 ? -10.355 -0.124 6.762 1.00 39.06 84 ASP A C 1
ATOM 677 O O . ASP A 1 84 ? -11.354 -0.075 7.479 1.00 39.06 84 ASP A O 1
ATOM 681 N N . MET A 1 85 ? -9.201 0.390 7.182 1.00 40.12 85 MET A N 1
ATOM 682 C CA . MET A 1 85 ? -9.150 1.204 8.384 1.00 40.12 85 MET A CA 1
ATOM 683 C C . MET A 1 85 ? -9.480 2.649 8.036 1.00 40.12 85 MET A C 1
ATOM 685 O O . MET A 1 85 ? -8.713 3.333 7.359 1.00 40.12 85 MET A O 1
ATOM 689 N N . LYS A 1 86 ? -10.552 3.165 8.645 1.00 38.47 86 LYS A N 1
ATOM 690 C CA . LYS A 1 86 ? -10.548 4.550 9.126 1.00 38.47 86 LYS A CA 1
ATOM 691 C C . LYS A 1 86 ? -9.478 4.640 10.215 1.00 38.47 86 LYS A C 1
ATOM 693 O O . LYS A 1 86 ? -9.760 4.489 11.398 1.00 38.47 86 LYS A O 1
ATOM 698 N N . SER A 1 87 ? -8.220 4.731 9.806 1.00 38.09 87 SER A N 1
ATOM 699 C CA . SER A 1 87 ? -7.112 4.847 10.741 1.00 38.09 87 SER A CA 1
ATOM 700 C C . SER A 1 87 ? -7.224 6.198 11.448 1.00 38.09 87 SER A C 1
ATOM 702 O O . SER A 1 87 ? -7.273 7.233 10.791 1.00 38.09 87 SER A O 1
ATOM 704 N N . PHE A 1 88 ? -7.219 6.191 12.784 1.00 31.92 88 PHE A N 1
ATOM 705 C CA . PHE A 1 88 ? -7.096 7.381 13.642 1.00 31.92 88 PHE A CA 1
ATOM 706 C C . PHE A 1 88 ? -5.939 8.302 13.198 1.00 31.92 88 PHE A C 1
ATOM 708 O O . PHE A 1 88 ? -5.966 9.502 13.439 1.00 31.92 88 PHE A O 1
ATOM 715 N N . PHE A 1 89 ? -4.932 7.756 12.510 1.00 34.31 89 PHE A N 1
ATOM 716 C CA . PHE A 1 89 ? -3.815 8.498 11.928 1.00 34.31 89 PHE A CA 1
ATOM 717 C C . PHE A 1 89 ? -4.223 9.366 10.726 1.00 34.31 89 PHE A C 1
ATOM 719 O O . PHE A 1 89 ? -3.755 10.493 10.620 1.00 34.31 89 PHE A O 1
ATOM 726 N N . ILE A 1 90 ? -5.139 8.891 9.869 1.00 37.59 90 ILE A N 1
ATOM 727 C CA . ILE A 1 90 ? -5.641 9.616 8.681 1.00 37.59 90 ILE A CA 1
ATOM 728 C C . ILE A 1 90 ? -6.288 10.938 9.093 1.00 37.59 90 ILE A C 1
ATOM 730 O O . ILE A 1 90 ? -6.144 11.948 8.413 1.00 37.59 90 ILE A O 1
ATOM 734 N N . GLU A 1 91 ? -6.956 10.935 10.243 1.00 35.00 91 GLU A N 1
ATOM 735 C CA . GLU A 1 91 ? -7.633 12.103 10.807 1.00 35.00 91 GLU A CA 1
ATOM 736 C C . GLU A 1 91 ? -6.657 13.142 11.392 1.00 35.00 91 GLU A C 1
ATOM 738 O O . GLU A 1 91 ? -7.034 14.298 11.560 1.00 35.00 91 GLU A O 1
ATOM 743 N N . HIS A 1 92 ? -5.404 12.759 11.669 1.00 32.66 92 HIS A N 1
ATOM 744 C CA . HIS A 1 92 ? -4.387 13.612 12.302 1.00 32.66 92 HIS A CA 1
ATOM 745 C C . HIS A 1 92 ? -3.223 13.980 11.365 1.00 32.66 92 HIS A C 1
ATOM 747 O O . HIS A 1 92 ? -2.232 14.567 11.810 1.00 32.66 92 HIS A O 1
ATOM 753 N N . LEU A 1 93 ? -3.321 13.664 10.068 1.00 35.72 93 LEU A N 1
ATOM 754 C CA . LEU A 1 93 ? -2.323 14.065 9.079 1.00 35.72 93 LEU A CA 1
ATOM 755 C C . LEU A 1 93 ? -2.345 15.588 8.907 1.00 35.72 93 LEU A C 1
ATOM 757 O O . LEU A 1 93 ? -3.338 16.186 8.504 1.00 35.72 93 LEU A O 1
ATOM 761 N N . THR A 1 94 ? -1.215 16.228 9.205 1.00 31.73 94 THR A N 1
ATOM 762 C CA . THR A 1 94 ? -1.034 17.686 9.085 1.00 31.73 94 THR A CA 1
ATOM 763 C C . THR A 1 94 ? -0.736 18.141 7.650 1.00 31.73 94 THR A C 1
ATOM 765 O O . THR A 1 94 ? -0.506 19.325 7.411 1.00 31.73 94 THR A O 1
ATOM 768 N N . HIS A 1 95 ? -0.737 17.209 6.692 1.00 40.03 95 HIS A N 1
ATOM 769 C CA . HIS A 1 95 ? -0.427 17.415 5.277 1.00 40.03 95 HIS A CA 1
ATOM 770 C C . HIS A 1 95 ? -1.443 16.655 4.406 1.00 40.03 95 HIS A C 1
ATOM 772 O O . HIS A 1 95 ? -2.055 15.693 4.864 1.00 40.03 95 HIS A O 1
ATOM 778 N N . GLN A 1 96 ? -1.627 17.067 3.146 1.00 37.19 96 GLN A N 1
ATOM 779 C CA . GLN A 1 96 ? -2.492 16.339 2.207 1.00 37.19 96 GLN A CA 1
ATOM 780 C C . GLN A 1 96 ? -1.888 14.973 1.857 1.00 37.19 96 GLN A C 1
ATOM 782 O O . GLN A 1 96 ? -0.917 14.909 1.109 1.00 37.19 96 GLN A O 1
ATOM 787 N N . SER A 1 97 ? -2.489 13.896 2.358 1.00 37.03 97 SER A N 1
ATOM 788 C CA . SER A 1 97 ? -2.130 12.508 2.060 1.00 37.03 97 SER A CA 1
ATOM 789 C C . SER A 1 97 ? -3.093 11.888 1.044 1.00 37.03 97 SER A C 1
ATOM 791 O O . SER A 1 97 ? -4.275 12.224 0.997 1.00 37.03 97 SER A O 1
ATOM 793 N N . HIS A 1 98 ? -2.578 10.995 0.198 1.00 48.00 98 HIS A N 1
ATOM 794 C CA . HIS A 1 98 ? -3.366 10.264 -0.796 1.00 48.00 98 HIS A CA 1
ATOM 795 C C . HIS A 1 98 ? -3.256 8.770 -0.496 1.00 48.00 98 HIS A C 1
ATOM 797 O O . HIS A 1 98 ? -2.191 8.182 -0.653 1.00 48.00 98 HIS A O 1
ATOM 803 N N . ILE A 1 99 ? -4.353 8.160 -0.049 1.00 48.16 99 ILE A N 1
ATOM 804 C CA . ILE A 1 99 ? -4.398 6.737 0.306 1.00 48.16 99 ILE A CA 1
ATOM 805 C C . ILE A 1 99 ? -4.917 5.956 -0.891 1.00 48.16 99 ILE A C 1
ATOM 807 O O . ILE A 1 99 ? -6.009 6.228 -1.389 1.00 48.16 99 ILE A O 1
ATOM 811 N N . ILE A 1 100 ? -4.150 4.964 -1.335 1.00 49.50 100 ILE A N 1
ATOM 812 C CA . ILE A 1 100 ? -4.479 4.171 -2.520 1.00 49.50 100 ILE A CA 1
ATOM 813 C C . ILE A 1 100 ? -4.771 2.746 -2.082 1.00 49.50 100 ILE A C 1
ATOM 815 O O . ILE A 1 100 ? -3.869 1.952 -1.830 1.00 49.50 100 ILE A O 1
ATOM 819 N N . GLN A 1 101 ? -6.058 2.425 -1.986 1.00 41.78 101 GLN A N 1
ATOM 820 C CA . GLN A 1 101 ? -6.515 1.075 -1.686 1.00 41.78 101 GLN A CA 1
ATOM 821 C C . GLN A 1 101 ? -6.651 0.271 -2.981 1.00 41.78 101 GLN A C 1
ATOM 823 O O . GLN A 1 101 ? -7.509 0.553 -3.820 1.00 41.78 101 GLN A O 1
ATOM 828 N N . LEU A 1 102 ? -5.819 -0.756 -3.142 1.00 44.59 102 LEU A N 1
ATOM 829 C CA . LEU A 1 102 ? -5.871 -1.658 -4.291 1.00 44.59 102 LEU A CA 1
ATOM 830 C C . LEU A 1 102 ? -7.053 -2.635 -4.141 1.00 44.59 102 LEU A C 1
ATOM 832 O O . LEU A 1 102 ? -6.964 -3.625 -3.419 1.00 44.59 102 LEU A O 1
ATOM 836 N N . ARG A 1 103 ? -8.180 -2.367 -4.814 1.00 38.66 103 ARG A N 1
ATOM 837 C CA . ARG A 1 103 ? -9.320 -3.307 -4.920 1.00 38.66 103 ARG A CA 1
ATOM 838 C C . ARG A 1 103 ? -9.142 -4.246 -6.122 1.00 38.66 103 ARG A C 1
ATOM 840 O O . ARG A 1 103 ? -8.358 -3.958 -7.024 1.00 38.66 103 ARG A O 1
ATOM 847 N N . ARG A 1 104 ? -9.900 -5.355 -6.178 1.00 41.41 104 ARG A N 1
ATOM 848 C CA . ARG A 1 104 ? -9.983 -6.183 -7.402 1.00 41.41 104 ARG A CA 1
ATOM 849 C C . ARG A 1 104 ? -10.526 -5.334 -8.553 1.00 41.41 104 ARG A C 1
ATOM 851 O O . ARG A 1 104 ? -11.587 -4.731 -8.417 1.00 41.41 104 ARG A O 1
ATOM 858 N N . LEU A 1 105 ? -9.791 -5.302 -9.662 1.00 47.94 105 LEU A N 1
ATOM 859 C CA . LEU A 1 105 ? -10.153 -4.532 -10.850 1.00 47.94 105 LEU A CA 1
ATOM 860 C C . LEU A 1 105 ? -11.229 -5.261 -11.676 1.00 47.94 105 LEU A C 1
ATOM 862 O O . LEU A 1 105 ? -11.192 -6.493 -11.749 1.00 47.94 105 LEU A O 1
ATOM 866 N N . PRO A 1 106 ? -12.160 -4.529 -12.314 1.00 48.69 106 PRO A N 1
ATOM 867 C CA . PRO A 1 106 ? -13.076 -5.095 -13.305 1.00 48.69 106 PRO A CA 1
ATOM 868 C C . PRO A 1 106 ? -12.324 -5.576 -14.564 1.00 48.69 106 PRO A C 1
ATOM 870 O O . PRO A 1 106 ? -11.194 -5.164 -14.823 1.00 48.69 106 PRO A O 1
ATOM 873 N N . GLU A 1 107 ? -12.953 -6.440 -15.371 1.00 50.75 107 GLU A N 1
ATOM 874 C CA . GLU A 1 107 ? -12.333 -7.029 -16.577 1.00 50.75 107 GLU A CA 1
ATOM 875 C C . GLU A 1 107 ? -11.986 -5.989 -17.662 1.00 50.75 107 GLU A C 1
ATOM 877 O O . GLU A 1 107 ? -10.998 -6.142 -18.384 1.00 50.75 107 GLU A O 1
ATOM 882 N N . LEU A 1 108 ? -12.769 -4.909 -17.758 1.00 51.97 108 LEU A N 1
ATOM 883 C CA . LEU A 1 108 ? -12.565 -3.816 -18.710 1.00 51.97 108 LEU A CA 1
ATOM 884 C C . LEU A 1 108 ? -11.819 -2.656 -18.040 1.00 51.97 108 LEU A C 1
ATOM 886 O O . LEU A 1 108 ? -12.330 -2.041 -17.109 1.00 51.97 108 LEU A O 1
ATOM 890 N N . ARG A 1 109 ? -10.625 -2.343 -18.555 1.00 61.38 109 ARG A N 1
ATOM 891 C CA . ARG A 1 109 ? -9.758 -1.245 -18.094 1.00 61.38 109 ARG A CA 1
ATOM 892 C C . ARG A 1 109 ? -10.017 -0.002 -18.940 1.00 61.38 109 ARG A C 1
ATOM 894 O O . ARG A 1 109 ? -9.507 0.098 -20.055 1.00 61.38 109 ARG A O 1
ATOM 901 N N . GLN A 1 110 ? -10.828 0.919 -18.438 1.00 65.75 110 GLN A N 1
ATOM 902 C CA . GLN A 1 110 ? -11.221 2.127 -19.164 1.00 65.75 110 GLN A CA 1
ATOM 903 C C . GLN A 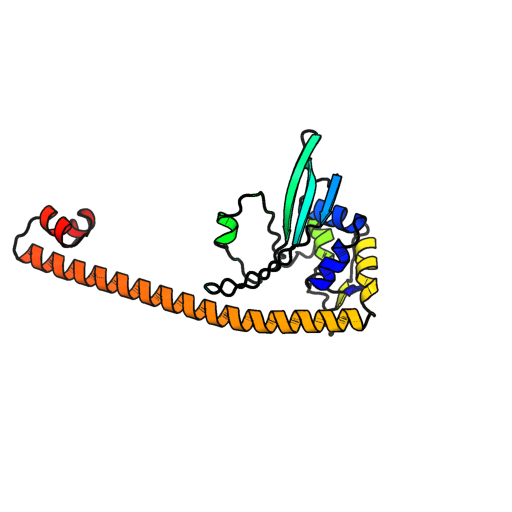1 110 ? -10.332 3.323 -18.810 1.00 65.75 110 GLN A C 1
ATOM 905 O O . GLN A 1 110 ? -10.028 4.133 -19.684 1.00 65.75 110 GLN A O 1
ATOM 910 N N . THR A 1 111 ? -9.873 3.428 -17.560 1.00 80.88 111 THR A N 1
ATOM 911 C CA . THR A 1 111 ? -9.093 4.586 -17.094 1.00 80.88 111 THR A CA 1
ATOM 912 C C . THR A 1 111 ? -7.584 4.340 -17.110 1.00 80.88 111 THR A C 1
ATOM 914 O O . THR A 1 111 ? -7.104 3.207 -17.010 1.00 80.88 111 THR A O 1
ATOM 917 N N . ARG A 1 112 ? -6.805 5.427 -17.187 1.00 83.38 112 ARG A N 1
ATOM 918 C CA . ARG A 1 112 ? -5.335 5.390 -17.097 1.00 83.38 112 ARG A CA 1
ATOM 919 C C . ARG A 1 112 ? -4.857 4.763 -15.781 1.00 83.38 112 ARG A C 1
ATOM 921 O O . ARG A 1 112 ? -3.892 4.001 -15.779 1.00 83.38 112 ARG A O 1
ATOM 928 N N . LEU A 1 113 ? -5.576 5.024 -14.686 1.00 78.31 113 LEU A N 1
ATOM 929 C CA . LEU A 1 113 ? -5.334 4.403 -13.385 1.00 78.31 113 LEU A CA 1
ATOM 930 C C . LEU A 1 113 ? -5.569 2.891 -13.427 1.00 78.31 113 LEU A C 1
ATOM 932 O O . LEU A 1 113 ? -4.680 2.139 -13.053 1.00 78.31 113 LEU A O 1
ATOM 936 N N . GLU A 1 114 ? -6.706 2.417 -13.939 1.00 75.06 114 GLU A N 1
ATOM 937 C CA . GLU A 1 114 ? -6.987 0.973 -14.060 1.00 75.06 114 GLU A CA 1
ATOM 938 C C . GLU A 1 114 ? -5.951 0.244 -14.927 1.00 75.06 114 GLU A C 1
ATOM 940 O O . GLU A 1 114 ? -5.548 -0.882 -14.626 1.00 75.06 114 GLU A O 1
ATOM 945 N N . GLN A 1 115 ? -5.486 0.896 -15.994 1.00 85.31 115 GLN A N 1
ATOM 946 C CA . GLN A 1 115 ? -4.404 0.382 -16.824 1.00 85.31 115 GLN A CA 1
ATOM 947 C C . GLN A 1 115 ? -3.088 0.266 -16.039 1.00 85.31 115 GLN A C 1
ATOM 949 O O . GLN A 1 115 ? -2.423 -0.764 -16.138 1.00 85.31 115 GLN A O 1
ATOM 954 N N . PHE A 1 116 ? -2.729 1.251 -15.214 1.00 85.56 116 PHE A N 1
ATOM 955 C CA . PHE A 1 116 ? -1.558 1.167 -14.332 1.00 85.56 116 PHE A CA 1
ATOM 956 C C . PHE A 1 116 ? -1.714 0.077 -13.263 1.00 85.56 116 PHE A C 1
ATOM 958 O O . PHE A 1 116 ? -0.816 -0.744 -13.070 1.00 85.56 116 PHE A O 1
ATOM 965 N N . LEU A 1 117 ? -2.885 0.007 -12.627 1.00 81.06 117 LEU A N 1
ATOM 966 C CA . LEU A 1 117 ? -3.191 -0.975 -11.588 1.00 81.06 117 LEU A CA 1
ATOM 967 C C . LEU A 1 117 ? -3.152 -2.421 -12.107 1.00 81.06 117 LEU A C 1
ATOM 969 O O . LEU A 1 117 ? -2.993 -3.350 -11.317 1.00 81.06 117 LEU A O 1
ATOM 973 N N . SER A 1 118 ? -3.199 -2.638 -13.425 1.00 82.56 118 SER A N 1
ATOM 974 C CA . SER A 1 118 ? -2.993 -3.968 -14.010 1.00 82.56 118 SER A CA 1
ATOM 975 C C . SER A 1 118 ? -1.623 -4.584 -13.701 1.00 82.56 118 SER A C 1
ATOM 977 O O . SER A 1 118 ? -1.516 -5.809 -13.653 1.00 82.56 118 SER A O 1
ATOM 979 N N . LEU A 1 119 ? -0.600 -3.769 -13.407 1.00 86.38 119 LEU A N 1
ATOM 980 C CA . LEU A 1 119 ? 0.711 -4.250 -12.947 1.00 86.38 119 LEU A CA 1
ATOM 981 C C . LEU A 1 119 ? 0.659 -4.891 -11.551 1.00 86.38 119 LEU A C 1
ATOM 983 O O . LEU A 1 119 ? 1.574 -5.615 -11.178 1.00 86.38 119 LEU A O 1
ATOM 987 N N . PHE A 1 120 ? -0.411 -4.641 -10.797 1.00 84.75 120 PHE A N 1
ATOM 988 C CA . PHE A 1 120 ? -0.638 -5.129 -9.437 1.00 84.75 120 PHE A CA 1
ATOM 989 C C . PHE A 1 120 ? -1.712 -6.227 -9.399 1.00 84.75 120 PHE A C 1
ATOM 991 O O . PHE A 1 120 ? -2.179 -6.602 -8.321 1.00 84.75 120 PHE A O 1
ATOM 998 N N . ASN A 1 121 ? -2.144 -6.738 -10.557 1.00 80.69 121 ASN A N 1
ATOM 999 C CA . ASN A 1 121 ? -3.246 -7.689 -10.631 1.00 80.69 121 ASN A CA 1
ATOM 1000 C C . ASN A 1 121 ? -2.854 -9.067 -10.068 1.00 80.69 121 ASN A C 1
ATOM 1002 O O . ASN A 1 121 ? -2.202 -9.874 -10.731 1.00 80.69 121 ASN A O 1
ATOM 1006 N N . GLN A 1 122 ? -3.329 -9.358 -8.856 1.00 79.94 122 GLN A N 1
ATOM 1007 C CA . GLN A 1 122 ? -3.029 -10.599 -8.137 1.00 79.94 122 GLN A CA 1
ATOM 1008 C C . GLN A 1 122 ? -3.699 -11.844 -8.745 1.00 79.94 122 GLN A C 1
ATOM 1010 O O . GLN A 1 122 ? -3.334 -12.960 -8.390 1.00 79.94 122 GLN A O 1
ATOM 1015 N N . ALA A 1 123 ? -4.636 -11.692 -9.692 1.00 82.56 123 ALA A N 1
ATOM 1016 C CA . ALA A 1 123 ? -5.201 -12.829 -10.428 1.00 82.56 123 ALA A CA 1
ATOM 1017 C C . ALA A 1 123 ? -4.156 -13.558 -11.295 1.00 82.56 123 ALA A C 1
ATOM 1019 O O . ALA A 1 123 ? -4.393 -14.681 -11.733 1.00 82.56 123 ALA A O 1
ATOM 1020 N N . TRP A 1 124 ? -3.012 -12.919 -11.552 1.00 87.50 124 TRP A N 1
ATOM 1021 C CA . TRP A 1 124 ? -1.923 -13.447 -12.372 1.00 87.50 124 TRP A CA 1
ATOM 1022 C C . TRP A 1 124 ? -0.704 -13.879 -11.552 1.00 87.50 124 TRP A C 1
ATOM 1024 O O . TRP A 1 124 ? 0.393 -14.009 -12.095 1.00 87.50 124 TRP A O 1
ATOM 1034 N N . ILE A 1 125 ? -0.877 -14.082 -10.246 1.00 89.44 125 ILE A N 1
ATOM 1035 C CA . ILE A 1 125 ? 0.178 -14.615 -9.388 1.00 89.44 125 ILE A CA 1
ATOM 1036 C C . ILE A 1 125 ? 0.580 -16.022 -9.840 1.00 89.44 125 ILE A C 1
ATOM 1038 O O . ILE A 1 125 ? -0.262 -16.837 -10.222 1.00 89.44 125 ILE A O 1
ATOM 1042 N N . THR A 1 126 ? 1.881 -16.297 -9.841 1.00 92.12 126 THR A N 1
ATOM 1043 C CA . THR A 1 126 ? 2.392 -17.628 -10.185 1.00 92.12 126 THR A CA 1
ATOM 1044 C C . THR A 1 126 ? 2.437 -18.539 -8.955 1.00 92.12 126 THR A C 1
ATOM 1046 O O . THR A 1 126 ? 2.021 -18.154 -7.864 1.00 92.12 126 THR A O 1
ATOM 1049 N N . SER A 1 127 ? 2.963 -19.759 -9.108 1.00 89.62 127 SER A N 1
ATOM 1050 C CA . SER A 1 127 ? 3.288 -20.622 -7.963 1.00 89.62 127 SER A CA 1
ATOM 1051 C C . SER A 1 127 ? 4.294 -19.971 -7.009 1.00 89.62 127 SER A C 1
ATOM 1053 O O . SER A 1 127 ? 4.286 -20.258 -5.817 1.00 89.62 127 SER A O 1
ATOM 1055 N N . ASP A 1 128 ? 5.154 -19.103 -7.543 1.00 89.06 128 ASP A N 1
ATOM 1056 C CA . ASP A 1 128 ? 5.968 -18.189 -6.758 1.00 89.06 128 ASP A CA 1
ATOM 1057 C C . ASP A 1 128 ? 5.166 -16.899 -6.519 1.00 89.06 128 ASP A C 1
ATOM 1059 O O . ASP A 1 128 ? 4.884 -16.138 -7.453 1.00 89.06 128 ASP A O 1
ATOM 1063 N N . LYS A 1 129 ? 4.787 -16.664 -5.258 1.00 86.38 129 LYS A N 1
ATOM 1064 C CA . LYS A 1 129 ? 3.958 -15.522 -4.840 1.00 86.38 129 LYS A CA 1
ATOM 1065 C C . LYS A 1 129 ? 4.605 -14.159 -5.116 1.00 86.38 129 LYS A C 1
ATOM 1067 O O . LYS A 1 129 ? 3.914 -13.143 -5.224 1.00 86.38 129 LYS A O 1
ATOM 1072 N N . PHE A 1 130 ? 5.925 -14.143 -5.273 1.00 91.06 130 PHE A N 1
ATOM 1073 C CA . PHE A 1 130 ? 6.703 -12.948 -5.564 1.00 91.06 130 PHE A CA 1
ATOM 1074 C C . PHE A 1 130 ? 6.703 -12.582 -7.049 1.00 91.06 130 PHE A C 1
ATOM 1076 O O . PHE A 1 130 ? 7.242 -11.539 -7.417 1.00 91.06 130 PHE A O 1
ATOM 1083 N N . ILE A 1 131 ? 6.104 -13.410 -7.910 1.00 94.19 131 ILE A N 1
ATOM 1084 C CA . ILE A 1 131 ? 6.097 -13.222 -9.360 1.00 94.19 131 ILE A CA 1
ATOM 1085 C C . ILE A 1 131 ? 4.659 -13.168 -9.881 1.00 94.19 131 ILE A C 1
ATOM 1087 O O . ILE A 1 131 ? 3.842 -14.053 -9.616 1.00 94.19 131 ILE A O 1
ATOM 1091 N N . LEU A 1 132 ? 4.375 -12.146 -10.691 1.00 92.62 132 LEU A N 1
ATOM 1092 C CA . LEU A 1 132 ? 3.155 -12.049 -11.492 1.00 92.62 132 LEU A CA 1
ATOM 1093 C C . LEU A 1 132 ? 3.469 -12.387 -12.952 1.00 92.62 132 LEU A C 1
ATOM 1095 O O . LEU A 1 132 ? 4.426 -11.851 -13.511 1.00 92.62 132 LEU A O 1
ATOM 1099 N N . ASP A 1 133 ? 2.654 -13.222 -13.596 1.00 95.50 133 ASP A N 1
ATOM 1100 C CA . ASP A 1 133 ? 2.723 -13.480 -15.038 1.00 95.50 133 ASP A CA 1
ATOM 1101 C C . ASP A 1 133 ? 1.630 -12.716 -15.790 1.00 95.50 133 ASP A C 1
ATOM 1103 O O . ASP A 1 133 ? 0.562 -13.240 -16.119 1.00 95.50 133 ASP A O 1
ATOM 1107 N N . LEU A 1 134 ? 1.911 -11.439 -16.057 1.00 91.00 134 LEU A N 1
ATOM 1108 C CA . LEU A 1 134 ? 0.957 -10.519 -16.669 1.00 91.00 134 LEU A CA 1
ATOM 1109 C C . LEU A 1 134 ? 0.582 -10.976 -18.083 1.00 91.00 134 LEU A C 1
ATOM 1111 O O . LEU A 1 134 ? 1.452 -11.067 -18.955 1.00 91.00 134 LEU A O 1
ATOM 1115 N N . GLN A 1 135 ? -0.706 -11.212 -18.326 1.00 86.94 135 GLN A N 1
ATOM 1116 C CA . GLN A 1 135 ? -1.197 -11.639 -19.642 1.00 86.94 135 GLN A CA 1
ATOM 1117 C C . GLN A 1 135 ? -1.338 -10.466 -20.614 1.00 86.94 135 GLN A C 1
ATOM 1119 O O . GLN A 1 135 ? -1.037 -10.599 -21.797 1.00 86.94 135 GLN A O 1
ATOM 1124 N N . ASP A 1 136 ? -1.745 -9.305 -20.104 1.00 86.00 136 ASP A N 1
ATOM 1125 C CA . ASP A 1 136 ? -1.977 -8.115 -20.912 1.00 86.00 136 ASP A CA 1
ATOM 1126 C C . ASP A 1 136 ? -1.443 -6.864 -20.212 1.00 86.00 136 ASP A C 1
ATOM 1128 O O . ASP A 1 136 ? -1.860 -6.520 -19.101 1.00 86.00 136 ASP A O 1
ATOM 1132 N N . ILE A 1 137 ? -0.508 -6.194 -20.886 1.00 89.69 137 IL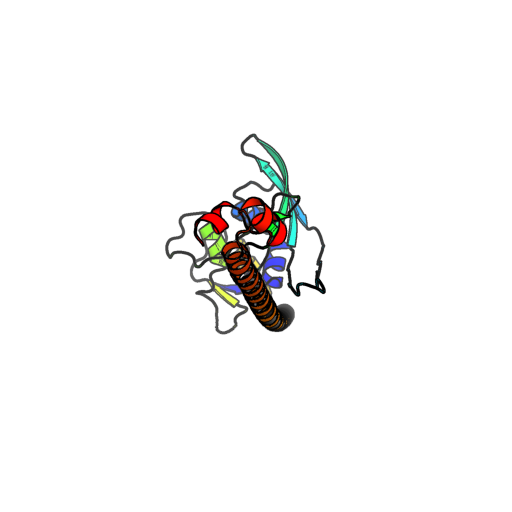E A N 1
ATOM 1133 C CA . ILE A 1 137 ? 0.208 -5.023 -20.387 1.00 89.69 137 ILE A CA 1
ATOM 1134 C C . ILE A 1 137 ? -0.101 -3.850 -21.317 1.00 89.69 137 ILE A C 1
ATOM 1136 O O . ILE A 1 137 ? 0.323 -3.878 -22.479 1.00 89.69 137 ILE A O 1
ATOM 1140 N N . PRO A 1 138 ? -0.757 -2.791 -20.816 1.00 89.06 138 PRO A N 1
ATOM 1141 C CA . PRO A 1 138 ? -1.011 -1.598 -21.609 1.00 89.06 138 PRO A CA 1
ATOM 1142 C C . PRO A 1 138 ? 0.294 -1.003 -22.149 1.00 89.06 138 PRO A C 1
ATOM 1144 O O . PRO A 1 138 ? 1.299 -0.931 -21.437 1.00 89.06 138 PRO A O 1
ATOM 1147 N N . ALA A 1 139 ? 0.281 -0.559 -23.410 1.00 90.44 139 ALA A N 1
ATOM 1148 C CA . ALA A 1 139 ? 1.479 -0.082 -24.105 1.00 90.44 139 ALA A CA 1
ATOM 1149 C C . ALA A 1 139 ? 2.200 1.046 -23.350 1.00 90.44 139 ALA A C 1
ATOM 1151 O O . ALA A 1 139 ? 3.431 1.057 -23.311 1.00 90.44 139 ALA A O 1
ATOM 1152 N N . GLU A 1 140 ? 1.439 1.936 -22.701 1.00 91.00 140 GLU A N 1
ATOM 1153 C CA . GLU A 1 140 ? 1.972 3.003 -21.851 1.00 91.00 140 GLU A CA 1
ATOM 1154 C C . GLU A 1 140 ? 2.865 2.440 -20.732 1.00 91.00 140 GLU A C 1
ATOM 1156 O O . GLU A 1 140 ? 3.955 2.955 -20.507 1.00 91.00 140 GLU A O 1
ATOM 1161 N N . PHE A 1 141 ? 2.469 1.355 -20.066 1.00 93.38 141 PHE A N 1
ATOM 1162 C CA . PHE A 1 141 ? 3.155 0.823 -18.877 1.00 93.38 141 PHE A CA 1
ATOM 1163 C C . PHE A 1 141 ? 4.136 -0.317 -19.178 1.00 93.38 141 PHE A C 1
ATOM 1165 O O . PHE A 1 141 ? 4.692 -0.937 -18.268 1.00 93.38 141 PHE A O 1
ATOM 1172 N N . LYS A 1 142 ? 4.395 -0.596 -20.459 1.00 94.38 142 LYS A N 1
ATOM 1173 C CA . LYS A 1 142 ? 5.277 -1.690 -20.882 1.00 94.38 142 LYS A CA 1
ATOM 1174 C C . LYS A 1 142 ? 6.720 -1.514 -20.409 1.00 94.38 142 LYS A C 1
ATOM 1176 O O . LYS A 1 142 ? 7.390 -2.508 -20.143 1.00 94.38 142 LYS A O 1
ATOM 1181 N N . ASP A 1 143 ? 7.216 -0.283 -20.310 1.00 95.75 143 ASP A N 1
ATOM 1182 C CA . ASP A 1 143 ? 8.568 -0.013 -19.812 1.00 95.75 143 ASP A CA 1
ATOM 1183 C C . ASP A 1 143 ? 8.689 -0.224 -18.296 1.00 95.75 143 ASP A C 1
ATOM 1185 O O . ASP A 1 143 ? 9.685 -0.793 -17.858 1.00 95.75 143 ASP A O 1
ATOM 1189 N N . MET A 1 144 ? 7.660 0.125 -17.517 1.00 95.50 144 MET A N 1
ATOM 1190 C CA . MET A 1 144 ? 7.582 -0.209 -16.087 1.00 95.50 144 MET A CA 1
ATOM 1191 C C . MET A 1 144 ? 7.569 -1.718 -15.868 1.00 95.50 144 MET A C 1
ATOM 1193 O O . MET A 1 144 ? 8.334 -2.238 -15.062 1.00 95.50 144 MET A O 1
ATOM 1197 N N . ALA A 1 145 ? 6.746 -2.434 -16.634 1.00 95.69 145 ALA A N 1
ATOM 1198 C CA . ALA A 1 145 ? 6.668 -3.882 -16.541 1.00 95.69 145 ALA A CA 1
ATOM 1199 C C . ALA A 1 145 ? 8.010 -4.540 -16.926 1.00 95.69 145 ALA A C 1
ATOM 1201 O O . ALA A 1 145 ? 8.473 -5.447 -16.241 1.00 95.69 145 ALA A O 1
ATOM 1202 N N . LYS A 1 146 ? 8.688 -4.050 -17.974 1.00 95.88 146 LYS A N 1
ATOM 1203 C CA . LYS A 1 146 ? 10.048 -4.498 -18.331 1.00 95.88 146 LYS A CA 1
ATOM 1204 C C . LYS A 1 146 ? 11.072 -4.202 -17.240 1.00 95.88 146 LYS A C 1
ATOM 1206 O O . LYS A 1 146 ? 11.974 -5.000 -17.026 1.00 95.88 146 LYS A O 1
ATOM 1211 N N . TYR A 1 147 ? 10.956 -3.063 -16.569 1.00 96.31 147 TYR A N 1
ATOM 1212 C CA . TYR A 1 147 ? 11.846 -2.723 -15.470 1.00 96.31 147 TYR A CA 1
ATOM 1213 C C . TYR A 1 147 ? 11.641 -3.685 -14.289 1.00 96.31 147 TYR A C 1
ATOM 1215 O O . TYR A 1 147 ? 12.598 -4.310 -13.848 1.00 96.31 147 TYR A O 1
ATOM 1223 N N . LEU A 1 148 ? 10.390 -3.931 -13.885 1.00 95.44 148 LEU A N 1
ATOM 1224 C CA . LEU A 1 148 ? 10.021 -4.928 -12.867 1.00 95.44 148 LEU A CA 1
ATOM 1225 C C . LEU A 1 148 ? 10.371 -6.377 -13.258 1.00 95.44 148 LEU A C 1
ATOM 1227 O O . LEU A 1 148 ? 10.484 -7.248 -12.400 1.00 95.44 148 LEU A O 1
ATOM 1231 N N . GLN A 1 149 ? 10.556 -6.669 -14.545 1.00 95.62 149 GLN A N 1
ATOM 1232 C CA . GLN A 1 149 ? 11.059 -7.968 -14.984 1.00 95.62 149 GLN A CA 1
ATOM 1233 C C . GLN A 1 149 ? 12.530 -8.183 -14.591 1.00 95.62 149 GLN A C 1
ATOM 1235 O O . GLN A 1 149 ? 12.925 -9.327 -14.378 1.00 95.62 149 GLN A O 1
ATOM 1240 N N . GLY A 1 150 ? 13.335 -7.123 -14.464 1.00 93.31 150 GLY A N 1
ATOM 1241 C CA . GLY A 1 150 ? 14.776 -7.217 -14.198 1.00 93.31 150 GLY A CA 1
ATOM 1242 C C . GLY A 1 150 ? 15.124 -8.102 -12.994 1.00 93.31 150 GLY A C 1
ATOM 1243 O O . GLY A 1 150 ? 15.840 -9.087 -13.171 1.00 93.31 150 GLY A O 1
ATOM 1244 N N . PRO A 1 151 ? 14.567 -7.841 -11.797 1.00 93.25 151 PRO A N 1
ATOM 1245 C CA . PRO A 1 151 ? 14.902 -8.610 -10.597 1.00 93.25 151 PRO A CA 1
ATOM 1246 C C . PRO A 1 151 ? 14.256 -9.998 -10.530 1.00 93.25 151 PRO A C 1
ATOM 1248 O O . PRO A 1 151 ? 14.478 -10.729 -9.572 1.00 93.25 151 PRO A O 1
ATOM 1251 N N . THR A 1 152 ? 13.461 -10.405 -11.529 1.00 90.88 152 THR A N 1
ATOM 1252 C CA . THR A 1 152 ? 12.755 -11.698 -11.479 1.00 90.88 152 THR A CA 1
ATOM 1253 C C . THR A 1 152 ? 13.683 -12.899 -11.420 1.00 90.88 152 THR A C 1
ATOM 1255 O O . THR A 1 152 ? 13.228 -13.945 -10.975 1.00 90.88 152 THR A O 1
ATOM 1258 N N . MET A 1 153 ? 14.935 -12.774 -11.874 1.00 86.69 153 MET A N 1
ATOM 1259 C CA . MET A 1 153 ? 15.971 -13.815 -11.826 1.00 86.69 153 MET A CA 1
ATOM 1260 C C . MET A 1 153 ? 17.107 -13.488 -10.841 1.00 86.69 153 MET A C 1
ATOM 1262 O O . MET A 1 153 ? 18.108 -14.195 -10.824 1.00 86.69 153 MET A O 1
ATOM 1266 N N . ASP A 1 154 ? 16.971 -12.423 -10.049 1.00 92.62 154 ASP A N 1
ATOM 1267 C CA . ASP A 1 154 ? 17.957 -12.026 -9.045 1.00 92.62 154 ASP A CA 1
ATOM 1268 C C . ASP A 1 154 ? 17.676 -12.768 -7.729 1.00 92.62 154 ASP A C 1
ATOM 1270 O O . ASP A 1 154 ? 16.700 -12.487 -7.029 1.00 92.62 154 ASP A O 1
ATOM 1274 N N . ASP A 1 155 ? 18.532 -13.736 -7.401 1.00 88.88 155 ASP A N 1
ATOM 1275 C CA . ASP A 1 155 ? 18.379 -14.566 -6.205 1.00 88.88 155 ASP A CA 1
ATOM 1276 C C . ASP A 1 155 ? 18.530 -13.765 -4.902 1.00 88.88 155 ASP A C 1
ATOM 1278 O O . ASP A 1 155 ? 17.837 -14.050 -3.923 1.00 88.88 155 ASP A O 1
ATOM 1282 N N . ASP A 1 156 ? 19.365 -12.723 -4.879 1.00 92.12 156 ASP A N 1
ATOM 1283 C CA . ASP A 1 156 ? 19.512 -11.859 -3.704 1.00 92.12 156 ASP A CA 1
ATOM 1284 C C . ASP A 1 156 ? 18.303 -10.935 -3.541 1.00 92.12 156 ASP A C 1
ATOM 1286 O O . ASP A 1 156 ? 17.911 -10.588 -2.423 1.00 92.12 156 ASP A O 1
ATOM 1290 N N . PHE A 1 157 ? 17.671 -10.522 -4.641 1.00 91.75 157 PHE A N 1
ATOM 1291 C CA . PHE A 1 157 ? 16.390 -9.821 -4.587 1.00 91.75 157 PHE A CA 1
ATOM 1292 C C . PHE A 1 157 ? 15.277 -10.722 -4.041 1.00 91.75 157 PHE A C 1
ATOM 1294 O O . PHE A 1 157 ? 14.531 -10.296 -3.160 1.00 91.75 157 PHE A O 1
ATOM 1301 N N . ARG A 1 158 ? 15.202 -11.980 -4.493 1.00 88.56 158 ARG A N 1
ATOM 1302 C CA . ARG A 1 158 ? 14.211 -12.953 -4.001 1.00 88.56 158 ARG A CA 1
ATOM 1303 C C . ARG A 1 158 ? 14.354 -13.243 -2.511 1.00 88.56 158 ARG A C 1
ATOM 1305 O O . ARG A 1 158 ? 13.368 -13.153 -1.793 1.00 88.56 158 ARG A O 1
ATOM 1312 N N . ARG A 1 159 ? 15.572 -13.492 -2.022 1.00 87.75 159 ARG A N 1
ATOM 1313 C CA . ARG A 1 159 ? 15.821 -13.711 -0.582 1.00 87.75 159 ARG A CA 1
ATOM 1314 C C . ARG A 1 159 ? 15.361 -12.537 0.278 1.00 87.75 159 ARG A C 1
ATOM 1316 O O . ARG A 1 159 ? 14.875 -12.726 1.387 1.00 87.75 159 ARG A O 1
ATOM 1323 N N . ARG A 1 160 ? 15.513 -11.310 -0.225 1.00 86.62 160 ARG A N 1
ATOM 1324 C CA . ARG A 1 160 ? 15.034 -10.113 0.476 1.00 86.62 160 ARG A CA 1
ATOM 1325 C C . ARG A 1 160 ? 13.508 -10.004 0.465 1.00 86.62 160 ARG A C 1
ATOM 1327 O O . ARG A 1 160 ? 12.955 -9.584 1.473 1.00 86.62 160 ARG A O 1
ATOM 1334 N N . LEU A 1 161 ? 12.837 -10.413 -0.616 1.00 85.88 161 LEU A N 1
ATOM 1335 C CA . LEU A 1 161 ? 11.371 -10.523 -0.647 1.00 85.88 161 LEU A CA 1
ATOM 1336 C C . LEU A 1 161 ? 10.854 -11.589 0.327 1.00 85.88 161 LEU A C 1
ATOM 1338 O O . LEU A 1 161 ? 9.853 -11.370 1.001 1.00 85.88 161 LEU A O 1
ATOM 1342 N N . GLU A 1 162 ? 11.544 -12.724 0.428 1.00 86.81 162 GLU A N 1
ATOM 1343 C CA . GLU A 1 162 ? 11.226 -13.769 1.407 1.00 86.81 162 GLU A CA 1
ATOM 1344 C C . GLU A 1 162 ? 11.342 -13.243 2.839 1.00 86.81 162 GLU A C 1
ATOM 1346 O O . GLU A 1 162 ? 10.405 -13.391 3.620 1.00 86.81 162 GLU A O 1
ATOM 1351 N N . ALA A 1 163 ? 12.438 -12.548 3.156 1.00 80.56 163 ALA A N 1
ATOM 1352 C CA . ALA A 1 163 ? 12.621 -11.921 4.461 1.00 80.56 163 ALA A CA 1
ATOM 1353 C C . ALA A 1 163 ? 11.547 -10.858 4.765 1.00 80.56 163 ALA A C 1
ATOM 1355 O O . ALA A 1 163 ? 11.060 -10.790 5.892 1.00 80.56 163 ALA A O 1
ATOM 1356 N N . GLU A 1 164 ? 11.153 -10.043 3.776 1.00 78.25 164 GLU A N 1
ATOM 1357 C CA . GLU A 1 164 ? 10.046 -9.082 3.915 1.00 78.25 164 GLU A CA 1
ATOM 1358 C C . GLU A 1 164 ? 8.734 -9.795 4.277 1.00 78.25 164 GLU A C 1
ATOM 1360 O O . GLU A 1 164 ? 8.052 -9.406 5.221 1.00 78.25 164 GLU A O 1
ATOM 1365 N N . ASP A 1 165 ? 8.394 -10.870 3.568 1.00 79.56 165 ASP A N 1
ATOM 1366 C CA . ASP A 1 165 ? 7.144 -11.606 3.775 1.00 79.56 165 ASP A CA 1
ATOM 1367 C C . ASP A 1 165 ? 7.099 -12.351 5.123 1.00 79.56 165 ASP A C 1
ATOM 1369 O O . ASP A 1 165 ? 6.052 -12.414 5.779 1.00 79.56 165 ASP A O 1
ATOM 1373 N N . GLU A 1 166 ? 8.240 -12.876 5.577 1.00 76.56 166 GLU A N 1
ATOM 1374 C CA . GLU A 1 166 ? 8.376 -13.451 6.916 1.00 76.56 166 GLU A CA 1
ATOM 1375 C C . GLU A 1 166 ? 8.123 -12.403 8.004 1.00 76.56 166 GLU A C 1
ATOM 1377 O O . GLU A 1 166 ? 7.378 -12.668 8.955 1.00 76.56 166 GLU A O 1
ATOM 1382 N N . LEU A 1 167 ? 8.696 -11.205 7.849 1.00 66.94 167 LEU A N 1
ATOM 1383 C CA . LEU A 1 167 ? 8.460 -10.088 8.760 1.00 66.94 167 LEU A CA 1
ATOM 1384 C C . LEU A 1 167 ? 6.984 -9.681 8.757 1.00 66.94 167 LEU A C 1
ATOM 1386 O O . LEU A 1 167 ? 6.383 -9.624 9.832 1.00 66.94 167 LEU A O 1
ATOM 1390 N N . ASP A 1 168 ? 6.379 -9.485 7.582 1.00 64.62 168 ASP A N 1
ATOM 1391 C CA . ASP A 1 168 ? 4.952 -9.163 7.433 1.00 64.62 168 ASP A CA 1
ATOM 1392 C C . ASP A 1 168 ? 4.077 -10.192 8.168 1.00 64.62 168 ASP A C 1
ATOM 1394 O O . ASP A 1 168 ? 3.205 -9.829 8.955 1.00 64.62 168 ASP A O 1
ATOM 1398 N N . THR A 1 169 ? 4.365 -11.485 8.002 1.00 70.50 169 THR A N 1
ATOM 1399 C CA . THR A 1 169 ? 3.619 -12.569 8.661 1.00 70.50 169 THR A CA 1
ATOM 1400 C C . THR A 1 169 ? 3.743 -12.524 10.188 1.00 70.50 169 THR A C 1
ATOM 1402 O O . THR A 1 169 ? 2.790 -12.839 10.911 1.00 70.50 169 THR A O 1
ATOM 1405 N N . ILE A 1 170 ? 4.926 -12.186 10.710 1.00 67.81 170 ILE A N 1
ATOM 1406 C CA . ILE A 1 170 ? 5.140 -12.028 12.154 1.00 67.81 170 ILE A CA 1
ATOM 1407 C C . ILE A 1 170 ? 4.313 -10.850 12.671 1.00 67.81 170 ILE A C 1
ATOM 1409 O O . ILE A 1 170 ? 3.649 -10.987 13.703 1.00 67.81 170 ILE A O 1
ATOM 1413 N N . PHE A 1 171 ? 4.323 -9.729 11.951 1.00 60.19 171 PHE A N 1
ATOM 1414 C CA . PHE A 1 171 ? 3.578 -8.533 12.321 1.00 60.19 171 PHE A CA 1
ATOM 1415 C C . PHE A 1 171 ? 2.065 -8.737 12.248 1.00 60.19 171 PHE A C 1
ATOM 1417 O O . PHE A 1 171 ? 1.394 -8.430 13.228 1.00 60.19 171 PHE A O 1
ATOM 1424 N N . ASP A 1 172 ? 1.533 -9.358 11.191 1.00 62.62 172 ASP A N 1
ATOM 1425 C CA . ASP A 1 172 ? 0.100 -9.669 11.077 1.00 62.62 172 ASP A CA 1
ATOM 1426 C C . ASP A 1 172 ? -0.395 -10.483 12.286 1.00 62.62 172 ASP A C 1
ATOM 1428 O O . ASP A 1 172 ? -1.429 -10.195 12.887 1.00 62.62 172 ASP A O 1
ATOM 1432 N N . LYS A 1 173 ? 0.373 -11.506 12.695 1.00 66.75 173 LYS A N 1
ATOM 1433 C CA . LYS A 1 173 ? 0.031 -12.353 13.851 1.00 66.75 173 LYS A CA 1
ATOM 1434 C C . LYS A 1 173 ? 0.043 -11.580 15.165 1.00 66.75 173 LYS A C 1
ATOM 1436 O O . LYS A 1 173 ? -0.685 -11.945 16.093 1.00 66.75 173 LYS A O 1
ATOM 1441 N N . GLN A 1 174 ? 0.917 -10.585 15.295 1.00 60.94 174 GLN A N 1
ATOM 1442 C CA . GLN A 1 174 ? 0.925 -9.696 16.454 1.00 60.94 174 GLN A CA 1
ATOM 1443 C C . GLN A 1 174 ? -0.282 -8.759 16.404 1.00 60.94 174 GLN A C 1
ATOM 1445 O O . GLN A 1 174 ? -1.025 -8.690 17.383 1.00 60.94 174 GLN A O 1
ATOM 1450 N N . GLU A 1 175 ? -0.531 -8.124 15.261 1.00 59.19 175 GLU A N 1
ATOM 1451 C CA . GLU A 1 175 ? -1.648 -7.207 15.038 1.00 59.19 175 GLU A CA 1
ATOM 1452 C C . GLU A 1 175 ? -2.998 -7.878 15.334 1.00 59.19 175 GLU A C 1
ATOM 1454 O O . GLU A 1 175 ? -3.792 -7.350 16.111 1.00 59.19 175 GLU A O 1
ATOM 1459 N N . GLU A 1 176 ? -3.237 -9.097 14.840 1.00 62.22 176 GLU A N 1
ATOM 1460 C CA . GLU A 1 176 ? -4.459 -9.858 15.137 1.00 62.22 176 GLU A CA 1
ATOM 1461 C C . GLU A 1 176 ? -4.673 -10.087 16.640 1.00 62.22 176 GLU A C 1
ATOM 1463 O O . GLU A 1 176 ? -5.804 -10.038 17.136 1.00 62.22 176 GLU A O 1
ATOM 1468 N N . LYS A 1 177 ? -3.597 -10.364 17.388 1.00 67.12 177 LYS A N 1
ATOM 1469 C CA . LYS A 1 177 ? -3.682 -10.532 18.845 1.00 67.12 177 LYS A CA 1
ATOM 1470 C C . LYS A 1 177 ? -4.046 -9.215 19.517 1.00 67.12 177 LYS A C 1
ATOM 1472 O O . LYS A 1 177 ? -4.879 -9.224 20.424 1.00 67.12 177 LYS A O 1
ATOM 1477 N N . TYR A 1 178 ? -3.457 -8.108 19.077 1.00 59.06 178 TYR A N 1
ATOM 1478 C CA . TYR A 1 178 ? -3.760 -6.782 19.609 1.00 59.06 178 TYR A CA 1
ATOM 1479 C C . TYR A 1 178 ? -5.196 -6.354 19.299 1.00 59.06 178 TYR A C 1
ATOM 1481 O O . TYR A 1 178 ? -5.896 -5.908 20.205 1.00 59.06 178 TYR A O 1
ATOM 1489 N N . LEU A 1 179 ? -5.685 -6.571 18.077 1.00 58.16 179 LEU A N 1
ATOM 1490 C CA . LEU A 1 179 ? -7.068 -6.260 17.701 1.00 58.16 179 LEU A CA 1
ATOM 1491 C C . LEU A 1 179 ? -8.078 -7.015 18.573 1.00 58.16 179 LEU A C 1
ATOM 1493 O O . LEU A 1 179 ? -9.018 -6.408 19.086 1.00 58.16 179 LEU A O 1
ATOM 1497 N N . LYS A 1 180 ? -7.837 -8.304 18.843 1.00 68.75 180 LYS A N 1
ATOM 1498 C CA . LYS A 1 180 ? -8.665 -9.089 19.776 1.00 68.75 180 LYS A CA 1
ATOM 1499 C C . LYS A 1 180 ? -8.641 -8.514 21.194 1.00 68.75 180 LYS A C 1
ATOM 1501 O O . LYS A 1 180 ? -9.670 -8.492 21.862 1.00 68.75 180 LYS A O 1
ATOM 1506 N N . GLN A 1 181 ? -7.490 -8.034 21.670 1.00 64.38 181 GLN A N 1
ATOM 1507 C CA . GLN A 1 181 ? -7.396 -7.396 22.989 1.00 64.38 181 GLN A CA 1
ATOM 1508 C C . GLN A 1 181 ? -8.166 -6.073 23.045 1.00 64.38 181 GLN A C 1
ATOM 1510 O O . GLN A 1 181 ? -8.855 -5.823 24.033 1.00 64.38 181 GLN A O 1
ATOM 1515 N N . ILE A 1 182 ? -8.085 -5.258 21.991 1.00 63.41 182 ILE A N 1
ATOM 1516 C CA . ILE A 1 182 ? -8.835 -4.002 21.872 1.00 63.41 182 ILE A CA 1
ATOM 1517 C C . ILE A 1 182 ? -10.336 -4.285 21.867 1.00 63.41 182 ILE A C 1
ATOM 1519 O O . ILE A 1 182 ? -11.077 -3.643 22.607 1.00 63.41 182 ILE A O 1
ATOM 1523 N N . GLU A 1 183 ? -10.789 -5.272 21.094 1.00 66.38 183 GLU A N 1
ATOM 1524 C CA . GLU A 1 183 ? -12.202 -5.641 21.034 1.00 66.38 183 GLU A CA 1
ATOM 1525 C C . GLU A 1 183 ? -12.720 -6.111 22.402 1.00 66.38 183 GLU A C 1
ATOM 1527 O O . GLU A 1 183 ? -13.766 -5.652 22.865 1.00 66.38 183 GLU A O 1
ATOM 1532 N N . VAL A 1 184 ? -11.949 -6.949 23.105 1.00 77.62 184 VAL A N 1
ATOM 1533 C CA . VAL A 1 184 ? -12.280 -7.392 24.468 1.00 77.62 184 VAL A CA 1
ATOM 1534 C C . VAL A 1 184 ? -12.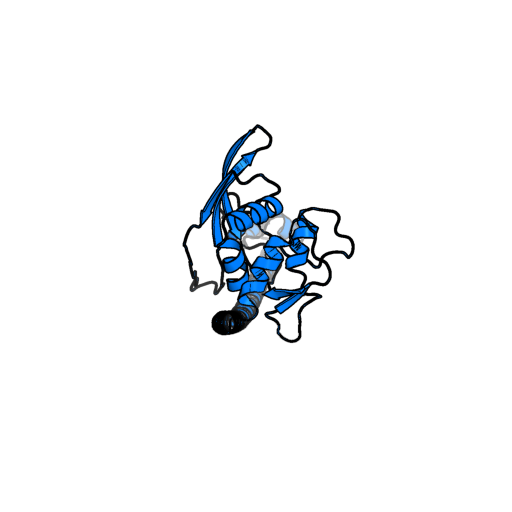305 -6.216 25.450 1.00 77.62 184 VAL A C 1
ATOM 1536 O O . VAL A 1 184 ? -13.193 -6.150 26.300 1.00 77.62 184 VAL A O 1
ATOM 1539 N N . ALA A 1 185 ? -11.356 -5.281 25.360 1.00 70.69 185 ALA A N 1
ATOM 1540 C CA . ALA A 1 185 ? -11.327 -4.097 26.217 1.00 70.69 185 ALA A CA 1
ATOM 1541 C C . ALA A 1 185 ? -12.549 -3.196 25.976 1.00 70.69 185 ALA A C 1
ATOM 1543 O O . ALA A 1 185 ? -13.222 -2.817 26.933 1.00 70.69 185 ALA A O 1
ATOM 1544 N N . GLN A 1 186 ? -12.900 -2.945 24.712 1.00 71.56 186 GLN A N 1
ATOM 1545 C CA . GLN A 1 186 ? -14.085 -2.169 24.339 1.00 71.56 186 GLN A CA 1
ATOM 1546 C C . GLN A 1 186 ? -15.388 -2.845 24.778 1.00 71.56 186 GLN A C 1
ATOM 1548 O O . GLN A 1 186 ? -16.322 -2.168 25.205 1.00 71.56 186 GLN A O 1
ATOM 1553 N N . GLN A 1 187 ? -15.480 -4.175 24.687 1.00 76.25 187 GLN A N 1
ATOM 1554 C CA . GLN A 1 187 ? -16.636 -4.917 25.196 1.00 76.25 187 GLN A CA 1
ATOM 1555 C C . GLN A 1 187 ? -16.754 -4.781 26.716 1.00 76.25 187 GLN A C 1
ATOM 1557 O O . GLN A 1 187 ? -17.837 -4.471 27.209 1.00 76.25 187 GLN A O 1
ATOM 1562 N N . LYS A 1 188 ? -15.648 -4.926 27.457 1.00 77.00 188 LYS A N 1
ATOM 1563 C CA . LYS A 1 188 ? -15.633 -4.738 28.916 1.00 77.00 188 LYS A CA 1
ATOM 1564 C C . LYS A 1 188 ? -16.025 -3.322 29.326 1.00 77.00 188 LYS A C 1
ATOM 1566 O O . LYS A 1 188 ? -16.787 -3.162 30.273 1.00 77.00 188 LYS A O 1
ATOM 1571 N N . GLU A 1 189 ? -15.549 -2.308 28.613 1.00 75.50 189 GLU A N 1
ATOM 1572 C CA . GLU A 1 189 ? -15.909 -0.908 28.858 1.00 75.50 189 GLU A CA 1
ATOM 1573 C C . GLU A 1 189 ? -17.399 -0.651 28.577 1.00 75.50 189 GLU A C 1
ATOM 1575 O O . GLU A 1 189 ? -18.101 -0.050 29.393 1.00 75.50 189 GLU A O 1
ATOM 1580 N N . LYS A 1 190 ? -17.936 -1.196 27.477 1.00 75.38 190 LYS A N 1
ATOM 1581 C CA . LYS A 1 190 ? -19.376 -1.148 27.167 1.00 75.38 190 LYS A CA 1
ATOM 1582 C C . LYS A 1 190 ? -20.230 -1.892 28.197 1.00 75.38 190 LYS A C 1
ATOM 1584 O O . LYS A 1 190 ? -21.341 -1.469 28.496 1.00 75.38 190 LYS A O 1
ATOM 1589 N N . GLU A 1 191 ? -19.752 -3.010 28.734 1.00 80.69 191 GLU A N 1
ATOM 1590 C CA . GLU A 1 191 ? -20.448 -3.729 29.805 1.00 80.69 191 GLU A CA 1
ATOM 1591 C C . GLU A 1 191 ? -20.395 -2.975 31.136 1.00 80.69 191 GLU A C 1
ATOM 1593 O O . GLU A 1 191 ? -21.400 -2.933 31.843 1.00 80.69 191 GLU A O 1
ATOM 1598 N N . ALA A 1 192 ? -19.256 -2.368 31.477 1.00 76.69 192 ALA A N 1
ATOM 1599 C CA . ALA A 1 192 ? -19.104 -1.563 32.685 1.00 76.69 192 ALA A CA 1
ATOM 1600 C C . ALA A 1 192 ? -20.026 -0.337 32.654 1.00 76.69 192 ALA A C 1
ATOM 1602 O O . ALA A 1 192 ? -20.814 -0.152 33.576 1.00 76.69 192 ALA A O 1
ATOM 1603 N N . THR A 1 193 ? -20.027 0.411 31.549 1.00 80.06 193 THR A N 1
ATOM 1604 C CA . THR A 1 193 ? -20.920 1.568 31.347 1.00 80.06 193 THR A CA 1
ATOM 1605 C C . THR A 1 193 ? -22.400 1.172 31.377 1.00 80.06 193 THR A C 1
ATOM 1607 O O . THR A 1 193 ? -23.211 1.847 32.011 1.00 80.06 193 THR A O 1
ATOM 1610 N N . LYS A 1 194 ? -22.781 0.032 30.780 1.00 79.88 194 LYS A N 1
ATOM 1611 C CA . LYS A 1 194 ? -24.143 -0.520 30.924 1.00 79.88 194 LYS A CA 1
ATOM 1612 C C . LYS A 1 194 ? -24.491 -0.867 32.374 1.00 79.88 194 LYS A C 1
ATOM 1614 O O . LYS A 1 194 ? -25.588 -0.573 32.826 1.00 79.88 194 LYS A O 1
ATOM 1619 N N . ARG A 1 195 ? -23.568 -1.466 33.131 1.00 77.31 195 ARG A N 1
ATOM 1620 C CA . ARG A 1 195 ? -23.801 -1.789 34.550 1.00 77.31 195 ARG A CA 1
ATOM 1621 C C . ARG A 1 195 ? -23.920 -0.540 35.417 1.00 77.31 195 ARG A C 1
ATOM 1623 O O . ARG A 1 195 ? -24.769 -0.513 36.303 1.00 77.31 195 ARG A O 1
ATOM 1630 N N . GLU A 1 196 ? -23.093 0.472 35.177 1.00 79.62 196 GLU A N 1
ATOM 1631 C CA . GLU A 1 196 ? -23.159 1.759 35.877 1.00 79.62 196 GLU A CA 1
ATOM 1632 C C . GLU A 1 196 ? -24.475 2.480 35.585 1.00 79.62 196 GLU A C 1
ATOM 1634 O O . GLU A 1 196 ? -25.156 2.901 36.518 1.00 79.62 196 GLU A O 1
ATOM 1639 N N . THR A 1 197 ? -24.894 2.532 34.318 1.00 78.25 197 THR A N 1
ATOM 1640 C CA . THR A 1 197 ? -26.193 3.108 33.933 1.00 78.25 197 THR A CA 1
ATOM 1641 C C . THR A 1 197 ? -27.368 2.322 34.520 1.00 78.25 197 THR A C 1
ATOM 1643 O O . THR A 1 197 ? -28.274 2.931 35.083 1.00 78.25 197 THR A O 1
ATOM 1646 N N . ASP A 1 198 ? -27.341 0.986 34.514 1.00 82.75 198 ASP A N 1
ATOM 1647 C CA . ASP A 1 198 ? -28.367 0.154 35.163 1.00 82.75 198 ASP A CA 1
ATOM 1648 C C . ASP A 1 198 ? -28.444 0.390 36.682 1.00 82.75 198 ASP A C 1
ATOM 1650 O O . ASP A 1 198 ? -29.533 0.395 37.271 1.00 82.75 198 ASP A O 1
ATOM 1654 N N . LEU A 1 199 ? -27.297 0.566 37.346 1.00 80.94 199 LEU A N 1
ATOM 1655 C CA . LEU A 1 199 ? -27.229 0.895 38.770 1.00 80.94 199 LEU A CA 1
ATOM 1656 C C . LEU A 1 199 ? -27.775 2.299 39.041 1.00 80.94 199 LEU A C 1
ATOM 1658 O O . LEU A 1 199 ? -28.584 2.452 39.960 1.00 80.94 199 LEU A O 1
ATOM 1662 N N . ALA A 1 200 ? -27.403 3.286 38.224 1.00 79.12 200 ALA A N 1
ATOM 1663 C CA . ALA A 1 200 ? -27.920 4.649 38.299 1.00 79.12 200 ALA A CA 1
ATOM 1664 C C . ALA A 1 200 ? -29.444 4.677 38.102 1.00 79.12 200 ALA A C 1
ATOM 1666 O O . ALA A 1 200 ? -30.154 5.287 38.899 1.00 79.12 200 ALA A O 1
ATOM 1667 N N . ILE A 1 201 ? -29.972 3.923 37.131 1.00 81.81 201 ILE A N 1
ATOM 1668 C CA . ILE A 1 201 ? -31.415 3.778 36.890 1.00 81.81 201 ILE A CA 1
ATOM 1669 C C . ILE A 1 201 ? -32.114 3.141 38.101 1.00 81.81 201 ILE A C 1
ATOM 1671 O O . ILE A 1 201 ? -33.127 3.654 38.581 1.00 81.81 201 ILE A O 1
ATOM 1675 N N . LYS A 1 202 ? -31.578 2.042 38.654 1.00 83.56 202 LYS A N 1
ATOM 1676 C CA . LYS A 1 202 ? -32.146 1.396 39.856 1.00 83.56 202 LYS A CA 1
ATOM 1677 C C . LYS A 1 202 ? -32.133 2.322 41.072 1.00 83.56 202 LYS A C 1
ATOM 1679 O O . LYS A 1 202 ? -33.077 2.301 41.867 1.00 83.56 202 LYS A O 1
ATOM 1684 N N . PHE A 1 203 ? -31.076 3.114 41.228 1.00 79.75 203 PHE A N 1
ATOM 1685 C CA . PHE A 1 203 ? -30.950 4.092 42.301 1.00 79.75 203 PHE A CA 1
ATOM 1686 C C . PHE A 1 203 ? -31.949 5.246 42.125 1.00 79.75 203 PHE A C 1
ATOM 1688 O O . PHE A 1 203 ? -32.701 5.542 43.057 1.00 79.75 203 PHE A O 1
ATOM 1695 N N . ALA A 1 204 ? -32.079 5.789 40.911 1.00 81.06 204 ALA A N 1
ATOM 1696 C CA . ALA A 1 204 ? -33.064 6.811 40.561 1.00 81.06 204 ALA A CA 1
ATOM 1697 C C . ALA A 1 204 ? -34.512 6.352 40.821 1.00 81.06 204 ALA A C 1
ATOM 1699 O O . ALA A 1 204 ? -35.295 7.078 41.437 1.00 81.06 204 ALA A O 1
ATOM 1700 N N . LEU A 1 205 ? -34.862 5.112 40.452 1.00 80.56 205 LEU A N 1
ATOM 1701 C CA . LEU A 1 205 ? -36.176 4.519 40.741 1.00 80.56 205 LEU A CA 1
ATOM 1702 C C . LEU A 1 205 ? -36.466 4.444 42.248 1.00 80.56 205 LEU A C 1
ATOM 1704 O O . LEU A 1 205 ? -37.606 4.641 42.678 1.00 80.56 205 LEU A O 1
ATOM 1708 N N . ARG A 1 206 ? -35.450 4.158 43.072 1.00 81.31 206 ARG A N 1
ATOM 1709 C CA . ARG A 1 206 ? -35.594 4.102 44.533 1.00 81.31 206 ARG A CA 1
ATOM 1710 C C . ARG A 1 206 ? -35.817 5.496 45.123 1.00 81.31 206 ARG A C 1
ATOM 1712 O O . ARG A 1 206 ? -36.713 5.648 45.950 1.00 81.31 206 ARG A O 1
ATOM 1719 N N . LEU A 1 207 ? -35.070 6.502 44.668 1.00 79.50 207 LEU A N 1
ATOM 1720 C CA . LEU A 1 207 ? -35.253 7.896 45.089 1.00 79.50 207 LEU A CA 1
ATOM 1721 C C . LEU A 1 207 ? -36.631 8.436 44.686 1.00 79.50 207 LEU A C 1
ATOM 1723 O O . LEU A 1 207 ? -37.311 9.068 45.492 1.00 79.50 207 LEU A O 1
ATOM 1727 N N . ARG A 1 208 ? -37.109 8.100 43.484 1.00 79.94 208 ARG A N 1
ATOM 1728 C CA . ARG A 1 208 ? -38.456 8.480 43.044 1.00 79.94 208 ARG A CA 1
ATOM 1729 C C . ARG A 1 208 ? -39.552 7.867 43.916 1.00 79.94 208 ARG A C 1
ATOM 1731 O O . ARG A 1 208 ? -40.500 8.560 44.274 1.00 79.94 208 ARG A O 1
ATOM 1738 N N . LYS A 1 209 ? -39.418 6.594 44.312 1.00 81.75 209 LYS A N 1
ATOM 1739 C CA . LYS A 1 209 ? -40.353 5.943 45.255 1.00 81.75 209 LYS A CA 1
ATOM 1740 C C . LYS A 1 209 ? -40.373 6.602 46.637 1.00 81.75 209 LYS A C 1
ATOM 1742 O O . LYS A 1 209 ? -41.392 6.535 47.313 1.00 81.75 209 LYS A O 1
ATOM 1747 N N . LEU A 1 210 ? -39.270 7.230 47.043 1.00 81.56 210 LEU A N 1
ATOM 1748 C CA . LEU A 1 210 ? -39.149 7.977 48.298 1.00 81.56 210 LEU A CA 1
ATOM 1749 C C . LEU A 1 210 ? -39.656 9.429 48.190 1.00 81.56 210 LEU A C 1
ATOM 1751 O O . LEU A 1 210 ? -39.636 10.146 49.185 1.00 81.56 210 LEU A O 1
ATOM 1755 N N . GLY A 1 211 ? -40.135 9.857 47.015 1.00 77.75 211 GLY A N 1
ATOM 1756 C CA . GLY A 1 211 ? -40.759 11.168 46.814 1.00 77.75 211 GLY A CA 1
ATOM 1757 C C . GLY A 1 211 ? -39.797 12.306 46.464 1.00 77.75 211 GLY A C 1
ATOM 1758 O O . GLY A 1 211 ? -40.201 13.466 46.511 1.00 77.75 211 GLY A O 1
ATOM 1759 N N . PHE A 1 212 ? -38.544 12.007 46.103 1.00 77.94 212 PHE A N 1
ATOM 1760 C CA . PHE A 1 212 ? -37.594 13.025 45.641 1.00 77.94 212 PHE A CA 1
ATOM 1761 C C . PHE A 1 212 ? -38.013 13.607 44.281 1.00 77.94 212 PHE A C 1
ATOM 1763 O O . PHE A 1 212 ? -38.586 12.913 43.437 1.00 77.94 212 PHE A O 1
ATOM 1770 N N . ASN A 1 213 ? -37.726 14.894 44.058 1.00 82.56 213 ASN A N 1
ATOM 1771 C CA . ASN A 1 213 ? -38.050 15.562 42.798 1.00 82.56 213 ASN A CA 1
ATOM 1772 C C . ASN A 1 213 ? -37.044 15.197 41.685 1.00 82.56 213 ASN A C 1
ATOM 1774 O O . ASN A 1 213 ? -35.912 14.795 41.944 1.00 82.56 213 ASN A O 1
ATOM 1778 N N . LEU A 1 214 ? -37.452 15.369 40.425 1.00 79.94 214 LEU A N 1
ATOM 1779 C CA . LEU A 1 214 ? -36.649 14.965 39.262 1.00 79.94 214 LEU A CA 1
ATOM 1780 C C . LEU A 1 214 ? -35.319 15.724 39.126 1.00 79.94 214 LEU A C 1
ATOM 1782 O O . LEU A 1 214 ? -34.376 15.174 38.566 1.00 79.94 214 LEU A O 1
ATOM 1786 N N . LYS A 1 215 ? -35.226 16.967 39.620 1.00 80.62 215 LYS A N 1
ATOM 1787 C CA . LYS A 1 215 ? -33.992 17.767 39.542 1.00 80.62 215 LYS A CA 1
ATOM 1788 C C . LYS A 1 215 ? -32.941 17.274 40.533 1.00 80.62 215 LYS A C 1
ATOM 1790 O O . LYS A 1 215 ? -31.773 17.190 40.173 1.00 80.62 215 LYS A O 1
ATOM 1795 N N . ASP A 1 216 ? -33.368 16.915 41.738 1.00 77.94 216 ASP A N 1
ATOM 1796 C CA . ASP A 1 216 ? -32.487 16.377 42.772 1.00 77.94 216 ASP A CA 1
ATOM 1797 C C . ASP A 1 216 ? -32.020 14.966 42.395 1.00 77.94 216 ASP A C 1
ATOM 1799 O O . ASP A 1 216 ? -30.844 14.653 42.527 1.00 77.94 216 ASP A O 1
ATOM 1803 N N . ILE A 1 217 ? -32.902 14.143 41.813 1.00 76.06 217 ILE A N 1
ATOM 1804 C CA . ILE A 1 217 ? -32.531 12.812 41.303 1.00 76.06 217 ILE A CA 1
ATOM 1805 C C . ILE A 1 217 ? -31.535 12.919 40.139 1.00 76.06 217 ILE A C 1
ATOM 1807 O O . ILE A 1 217 ? -30.560 12.172 40.113 1.00 76.06 217 ILE A O 1
ATOM 1811 N N . ALA A 1 218 ? -31.741 13.845 39.198 1.00 78.56 218 ALA A N 1
ATOM 1812 C CA . ALA A 1 218 ? -30.804 14.070 38.092 1.00 78.56 218 ALA A CA 1
ATOM 1813 C C . ALA A 1 218 ? -29.416 14.479 38.594 1.00 78.56 218 ALA A C 1
ATOM 1815 O O . ALA A 1 218 ? -28.413 13.966 38.115 1.00 78.56 218 ALA A O 1
ATOM 1816 N N . LYS A 1 219 ? -29.363 15.349 39.608 1.00 79.38 219 LYS A N 1
ATOM 1817 C CA . LYS A 1 219 ? -28.108 15.817 40.201 1.00 79.38 219 LYS A CA 1
ATOM 1818 C C . LYS A 1 219 ? -27.343 14.713 40.941 1.00 79.38 219 LYS A C 1
ATOM 1820 O O . LYS A 1 219 ? -26.120 14.720 40.923 1.00 79.38 219 LYS A O 1
ATOM 1825 N N . GLU A 1 220 ? -28.053 13.774 41.563 1.00 75.75 220 GLU A N 1
ATOM 1826 C CA . GLU A 1 220 ? -27.440 12.697 42.353 1.00 75.75 220 GLU A CA 1
ATOM 1827 C C . GLU A 1 220 ? -27.082 11.450 41.527 1.00 75.75 220 GLU A C 1
ATOM 1829 O O . GLU A 1 220 ? -26.273 10.631 41.958 1.00 75.75 220 GLU A O 1
ATOM 1834 N N . THR A 1 221 ? -27.714 11.268 40.362 1.00 73.06 221 THR A N 1
ATOM 1835 C CA . THR A 1 221 ? -27.534 10.081 39.500 1.00 73.06 221 THR A CA 1
ATOM 1836 C C . THR A 1 221 ? -26.833 10.373 38.178 1.00 73.06 221 THR A C 1
ATOM 1838 O O . THR A 1 221 ? -26.542 9.433 37.444 1.00 73.06 221 THR A O 1
ATOM 1841 N N . ASP A 1 222 ? -26.577 11.651 37.882 1.00 75.44 222 ASP A N 1
ATOM 1842 C CA . ASP A 1 222 ? -25.993 12.150 36.628 1.00 75.44 222 ASP A CA 1
ATOM 1843 C C . ASP A 1 222 ? -26.770 11.716 35.364 1.00 75.44 222 ASP A C 1
ATOM 1845 O O . ASP A 1 222 ? -26.259 11.719 34.245 1.00 75.44 222 ASP A O 1
ATOM 1849 N N . LEU A 1 223 ? -28.042 11.338 35.537 1.00 77.88 223 LEU A N 1
ATOM 1850 C CA . LEU A 1 223 ? -28.955 10.976 34.457 1.00 77.88 223 LEU A CA 1
ATOM 1851 C C . LEU A 1 223 ? -29.671 12.218 33.920 1.00 77.88 223 LEU A C 1
ATOM 1853 O O . LEU A 1 223 ? -30.132 13.074 34.681 1.00 77.88 223 LEU A O 1
ATOM 1857 N N . GLU A 1 224 ? -29.850 12.279 32.600 1.00 79.81 224 GLU A N 1
ATOM 1858 C CA . GLU A 1 224 ? -30.631 13.341 31.969 1.00 79.81 224 GLU A CA 1
ATOM 1859 C C . GLU A 1 224 ? -32.091 13.334 32.449 1.00 79.81 224 GLU A C 1
ATOM 1861 O O . GLU A 1 224 ? -32.735 12.289 32.591 1.00 79.81 224 GLU A O 1
ATOM 1866 N N . ILE A 1 225 ? -32.651 14.532 32.643 1.00 73.81 225 ILE A N 1
ATOM 1867 C CA . ILE A 1 225 ? -34.032 14.704 33.117 1.00 73.81 225 ILE A CA 1
ATOM 1868 C C . ILE A 1 225 ? -35.034 14.063 32.142 1.00 73.81 225 ILE A C 1
ATOM 1870 O O . ILE A 1 225 ? -36.044 13.516 32.588 1.00 73.81 225 ILE A O 1
ATOM 1874 N N . GLU A 1 226 ? -34.767 14.087 30.830 1.00 73.94 226 GLU A N 1
ATOM 1875 C CA . GLU A 1 226 ? -35.567 13.368 29.831 1.00 73.94 226 GLU A CA 1
ATOM 1876 C C . GLU A 1 226 ? -35.668 11.871 30.134 1.00 73.94 226 GLU A C 1
ATOM 1878 O O . GLU A 1 226 ? -36.773 11.340 30.115 1.00 73.94 226 GLU A O 1
ATOM 1883 N N . VAL A 1 227 ? -34.559 11.210 30.481 1.00 73.94 227 VAL A N 1
ATOM 1884 C CA . VAL A 1 227 ? -34.519 9.772 30.799 1.00 73.94 227 VAL A CA 1
ATOM 1885 C C . VAL A 1 227 ? -35.297 9.473 32.085 1.00 73.94 227 VAL A C 1
ATOM 1887 O O . VAL A 1 227 ? -36.039 8.495 32.161 1.00 73.94 227 VAL A O 1
ATOM 1890 N N . LEU A 1 228 ? -35.209 10.352 33.085 1.00 73.12 228 LEU A N 1
ATOM 1891 C CA . LEU A 1 228 ? -35.919 10.199 34.360 1.00 73.12 228 LEU A CA 1
ATOM 1892 C C . LEU A 1 228 ? -37.443 10.363 34.249 1.00 73.12 228 LEU A C 1
ATOM 1894 O O . LEU A 1 228 ? -38.174 9.794 35.061 1.00 73.12 228 LEU A O 1
ATOM 1898 N N . LYS A 1 229 ? -37.937 11.122 33.259 1.00 74.75 229 LYS A N 1
ATOM 1899 C CA . LYS A 1 229 ? -39.381 11.296 33.001 1.00 74.75 229 LYS A CA 1
ATOM 1900 C C . LYS A 1 229 ? -40.052 10.020 32.472 1.00 74.75 229 LYS A C 1
ATOM 1902 O O . LYS A 1 229 ? -41.264 9.890 32.623 1.00 74.75 229 LYS A O 1
ATOM 1907 N N . ILE A 1 230 ? -39.284 9.130 31.839 1.00 74.31 230 ILE A N 1
ATOM 1908 C CA . ILE A 1 230 ? -39.768 7.901 31.178 1.00 74.31 230 ILE A CA 1
ATOM 1909 C C . ILE A 1 230 ? -39.607 6.646 32.050 1.00 74.31 230 ILE A C 1
ATOM 1911 O O . ILE A 1 230 ? -40.196 5.612 31.735 1.00 74.31 230 ILE A O 1
ATOM 1915 N N . LEU A 1 231 ? -38.801 6.733 33.115 1.00 66.81 231 LEU A N 1
ATOM 1916 C CA . LEU A 1 231 ? -38.681 5.717 34.172 1.00 66.81 231 LEU A CA 1
ATOM 1917 C C . LEU A 1 231 ? -39.914 5.700 35.089 1.00 66.81 231 LEU A C 1
ATOM 1919 O O . LEU A 1 231 ? -39.933 4.921 36.065 1.00 66.81 231 LEU A O 1
#

Solvent-accessible surface area (backbone atoms only — not comparable to full-atom values): 13560 Å² total; per-residue (Å²): 85,66,20,39,31,46,83,40,67,71,44,35,51,56,52,49,68,38,62,76,53,28,41,52,52,50,19,47,76,66,75,38,52,56,78,44,79,44,80,50,91,54,88,58,84,53,72,42,94,89,66,61,49,85,58,58,57,48,42,33,44,33,31,33,46,48,97,89,71,47,77,44,81,43,53,43,45,50,58,77,71,98,60,97,63,88,46,77,63,71,80,64,55,94,59,75,69,59,85,72,82,88,68,92,78,70,96,74,66,84,47,72,47,51,47,58,50,51,73,61,46,70,92,31,48,46,97,51,77,61,30,25,46,46,88,75,74,50,77,90,52,42,64,56,49,55,55,39,28,62,56,61,81,36,66,73,56,48,54,52,52,51,53,49,51,54,50,50,54,54,47,51,58,49,36,56,53,49,52,54,51,50,53,53,50,52,50,51,51,54,50,48,55,49,52,52,50,53,50,35,50,55,50,44,54,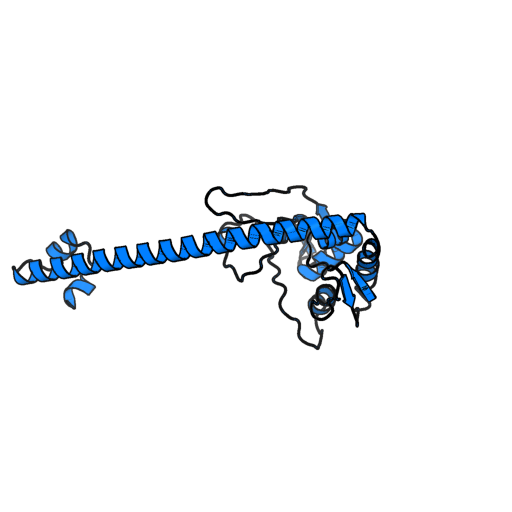52,44,48,74,73,67,55,56,68,68,62,45,23,71,76,48,76,46,58,60,73,61,63,75,77,107

Foldseek 3Di:
DKFFQCLFPLLVVLQCVPVVSVQVLVCLLVVWHWPDKDWDDDPPQPPPVQALDGWDWGWIWTWTQDPVRDTDTATETETDDPDPDPPPVVVVDPGDYRYDDLDAADPDQDGPNSLSSLSNHQVQQDVPNRMGDRPDHPPVCVVSRVSRRVCVPPPVSVVVSVVSVVVVVVSVVVNVVVVVVVVVVVVVVVVVVVVLLVVLVVVLVVVVVVPDDLVVSCVVSVDDSVVSVVD

pLDDT: mean 71.61, std 17.94, range [31.73, 96.31]

Nearest PDB structures (foldseek):
  5qtm-assembly2_D  TM=6.820E-01  e=3.438E-01  Homo sapiens
  8f2u-assembly1_F  TM=6.136E-01  e=1.199E+00  Homo sapiens
  8rjw-assembly1_A  TM=2.600E-01  e=8.391E-01  Homo sapiens
  1f7s-assembly1_A  TM=4.046E-01  e=5.629E+00  Arabidopsis thaliana
  6koi-assembly2_D  TM=2.070E-01  e=2.048E+00  Homo sapiens

Mean predicted aligned error: 13.83 Å

Radius of gyration: 26.42 Å; Cα contacts (8 Å, |Δi|>4): 265; chains: 1; bounding box: 60×48×72 Å

Secondary structure (DSSP, 8-state):
-EEE-TTSHHHHHHHHTSHHHHHHHHHHHHTSEEEEEEEE--------TTT------EEEEEEEEPTTS-EEEEEEEE---SS----TTGGG-SS-------PPPPSS--SHHHHHHGGG-GGGB-SSTTEEE-S---GGGHHHHHHHHGGGG-HHHHHHHHHHHHHHHHHHHHHHHHHHHHHHHHHHHHHHHHHHHHHHHHHHHHHHHTT--HHHHHHHH---HHHHHH-